Protein 6GUM (pdb70)

InterPro domains:
  IPR000608 Ubiquitin-conjugating (UBC), catalytic core domain [PF00179] (9-151)
  IPR000608 Ubiquitin-conjugating (UBC), catalytic core domain [PS50127] (5-158)
  IPR016135 Ubiquitin-conjugating enzyme/RWD-like [G3DSA:3.10.110.10] (1-158)
  IPR016135 Ubiquitin-conjugating enzyme/RWD-like [SSF54495] (4-156)
  IPR023313 Ubiquitin-conjugating enzyme, active site [PS00183] (83-98)
  IPR050113 Ubiquitin-conjugating enzyme E2-like [PTHR24067] (5-149)

Solvent-accessible surface area: 13230 Å² total; per-residue (Å²): 82,138,2,42,23,41,0,1,100,14,8,45,63,13,22,102,100,74,33,180,27,10,54,3,63,2,59,42,28,203,94,9,35,0,45,0,22,25,0,73,5,30,0,13,10,82,86,73,31,41,3,100,47,0,65,0,55,4,33,0,70,14,46,108,75,2,17,80,79,23,5,110,2,58,6,45,151,62,4,8,1,1,0,1,100,88,45,0,17,7,29,26,42,46,23,62,91,136,129,17,11,140,69,85,25,61,1,91,93,0,0,41,14,0,21,59,16,4,68,99,14,52,83,85,45,74,15,19,102,66,0,48,85,30,63,72,131,59,87,108,74,23,88,130,81,1,86,106,14,7,160,122,46,96,114,142,20,46,0,44,0,6,5,115,134,13,60,0,88,34,0,2,61,92,0,0,67,96,50,19,34,1,102,54,0,2,0,1,39,46,50,14,2,2,18,3,42,16,162,82,17,46,124,132,7,54,63,24,2,78,49,0,13,91,73,78,0,23,113,4,30,21,59,0,88,94,43,14,87,0,10,0,15,5,12,108,82,170,71,69,29,90,0,41,0,100,51,68,86,145,41,72,129,124,170,39,100,68,26,6,40,21,49,70,116,155

Foldseek 3Di:
DVVVVVLVVLVVVCVVDADPLKDWAFDQDPVGDGHSQKIKMWAQADPPALLHQFTFIKMWGHDPCPPLAGTWIFTPQPDAAQQAANNRTGDAQCNDNVPNDDRPDHPRNVSVRVSVCRRPPDLVRGHDCRNNCCVVPNVVVNSVVSNVVSVVGGD/DKEKEAAQQPDALLLCCVVPVCPQVVADFKFKDFPPDTQAGDDPPDDPVVVVNNVVRRGDRQCPGPPHDDAQTWMWMQHPPDGDIDIYGYHYDDDDDCPVPVSRMDMPDGD

B-factor: mean 37.47, std 15.39, range [16.03, 110.65]

Secondary structure (DSSP, 8-state):
-HHHHHHHHHHHHHHHS--TT-EEEEEEPTTS-EEEEEEEEEEEPPTTSTTTT-EEEEEEE--TTTTTSPPE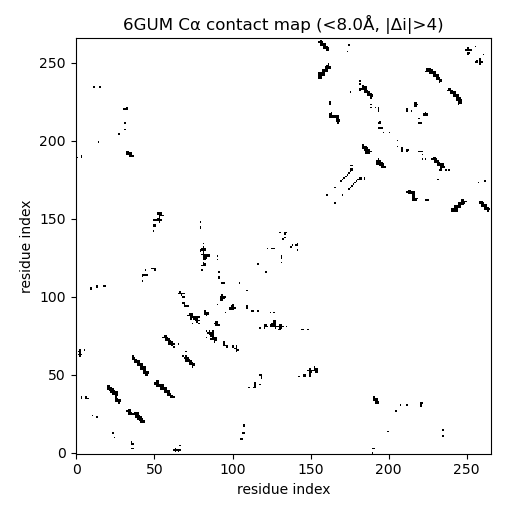EE--TT---TTB-TT-BBP-GGG-TTTT--TT--HHHHHHHHHHHHHS--TT----HHHHHHHHH-HHHHHHHHHHHHHTS--/-EEEEE-TTT-BHHHHIIIIIITTS--SSEEEEETTEEEEE--TTS-HHHHHHHHHHHTSBGGGSSS---TT-EEEEEESSS--EEEEEEEE-S---TTTSTTSEEEES--

Nearest PDB structures (foldseek):
  6gum-assembly1_B  TM=1.009E+00  e=2.332E-24  Arabidopsis thaliana
  5fq2-assembly1_B  TM=8.869E-01  e=8.406E-08  Homo sapiens
  1y8q-assembly1_B  TM=8.616E-01  e=4.826E-07  Homo sapiens
  6xog-assembly1_B  TM=8.658E-01  e=1.119E-06  Homo sapiens
  6xoh-assembly1_B  TM=8.861E-01  e=3.829E-06  Homo sapiens

Organism: Arabidopsis thaliana (NCBI:txid3702)

Structure (mmCIF, N/CA/C/O backbone):
data_6GUM
#
_entry.id   6GUM
#
_cell.length_a   36.158
_cell.length_b   58.817
_cell.length_c   70.230
_cell.angle_alpha   90.00
_cell.angle_beta   92.05
_cell.angle_gamma   90.00
#
_symmetry.space_group_name_H-M   'P 1 21 1'
#
loop_
_entity.id
_entity.type
_entity.pdbx_description
1 polymer 'SUMO-conjugating enzyme SCE1'
2 polymer SAE2
3 non-polymer GLYCEROL
4 water water
#
loop_
_atom_site.group_PDB
_atom_site.id
_atom_site.type_symbol
_atom_site.label_atom_id
_atom_site.label_alt_id
_atom_site.label_comp_id
_atom_site.label_asym_id
_atom_site.label_entity_id
_atom_site.label_seq_id
_atom_site.pdbx_PDB_ins_code
_atom_site.Cartn_x
_atom_site.Cartn_y
_atom_site.Cartn_z
_atom_site.occupancy
_atom_site.B_iso_or_equiv
_atom_site.auth_seq_id
_atom_site.auth_comp_id
_atom_site.auth_asym_id
_atom_site.auth_atom_id
_atom_site.pdbx_PDB_model_num
ATOM 1 N N . GLY A 1 24 ? 9.861 -8.258 83.271 1.00 47.69 4 GLY A N 1
ATOM 2 C CA . GLY A 1 24 ? 9.781 -6.830 83.000 1.00 41.58 4 GLY A CA 1
ATOM 3 C C . GLY A 1 24 ? 8.520 -6.173 83.550 1.00 46.03 4 GLY A C 1
ATOM 4 O O . GLY A 1 24 ? 8.430 -4.952 83.609 1.00 34.65 4 GLY A O 1
ATOM 5 N N . ILE A 1 25 ? 7.528 -6.980 83.940 1.00 45.09 5 ILE A N 1
ATOM 6 C CA . ILE A 1 25 ? 6.269 -6.423 84.412 1.00 35.70 5 ILE A CA 1
ATOM 7 C C . ILE A 1 25 ? 6.477 -5.690 85.750 1.00 28.54 5 ILE A C 1
ATOM 8 O O . ILE A 1 25 ? 6.005 -4.574 85.921 1.00 31.45 5 ILE A O 1
ATOM 13 N N . ALA A 1 26 ? 7.200 -6.314 86.665 1.00 27.30 6 ALA A N 1
ATOM 14 C CA . ALA A 1 26 ? 7.501 -5.678 87.935 1.00 30.80 6 ALA A CA 1
ATOM 15 C C . ALA A 1 26 ? 8.319 -4.398 87.797 1.00 33.14 6 ALA A C 1
ATOM 16 O O . ALA A 1 26 ? 8.004 -3.389 88.435 1.00 27.32 6 ALA A O 1
ATOM 18 N N . ARG A 1 27 ? 9.374 -4.428 87.020 1.00 29.22 7 ARG A N 1
ATOM 19 C CA . ARG A 1 27 ? 10.174 -3.243 86.826 1.00 28.35 7 ARG A CA 1
ATOM 20 C C . ARG A 1 27 ? 9.370 -2.110 86.245 1.00 26.22 7 ARG A C 1
ATOM 21 O O . ARG A 1 27 ? 9.508 -1.001 86.636 1.00 24.13 7 ARG A O 1
ATOM 29 N N . GLY A 1 28 ? 8.507 -2.417 85.300 1.00 27.57 8 GLY A N 1
ATOM 30 C CA . GLY A 1 28 ? 7.803 -1.365 84.588 1.00 27.51 8 GLY A CA 1
ATOM 31 C C . GLY A 1 28 ? 6.838 -0.705 85.573 1.00 29.58 8 GLY A C 1
ATOM 32 O O . GLY A 1 28 ? 6.661 0.521 85.608 1.00 26.69 8 GLY A O 1
ATOM 33 N N . ARG A 1 29 ? 6.225 -1.528 86.411 1.00 25.68 9 ARG A N 1
ATOM 34 C CA . ARG A 1 29 ? 5.253 -0.989 87.375 1.00 25.92 9 ARG A CA 1
ATOM 35 C C . ARG A 1 29 ? 5.995 -0.181 88.473 1.00 21.73 9 ARG A C 1
ATOM 36 O O . ARG A 1 29 ? 5.548 0.898 88.871 1.00 22.53 9 ARG A O 1
ATOM 44 N N . LEU A 1 30 ? 7.165 -0.641 88.897 1.00 19.59 10 LEU A N 1
ATOM 45 C CA . LEU A 1 30 ? 7.876 0.104 89.920 1.00 18.39 10 LEU A CA 1
ATOM 46 C C . LEU A 1 30 ? 8.414 1.458 89.383 1.00 28.69 10 LEU A C 1
ATOM 47 O O . LEU A 1 30 ? 8.548 2.411 90.132 1.00 23.35 10 LEU A O 1
ATOM 52 N N . ALA A 1 31 ? 8.744 1.483 88.090 1.00 26.27 11 ALA A N 1
ATOM 53 C CA . ALA A 1 31 ? 9.209 2.718 87.445 1.00 26.13 11 ALA A CA 1
ATOM 54 C C . ALA A 1 31 ? 8.054 3.723 87.414 1.00 24.68 11 ALA A C 1
ATOM 55 O O . ALA A 1 31 ? 8.215 4.906 87.656 1.00 23.62 11 ALA A O 1
ATOM 57 N N . GLU A 1 32 ? 6.870 3.223 87.154 1.00 21.49 12 GLU A N 1
ATOM 58 C CA . GLU A 1 32 ? 5.669 4.042 87.182 1.00 25.58 12 GLU A CA 1
ATOM 59 C C . GLU A 1 32 ? 5.358 4.572 88.589 1.00 24.93 12 GLU A C 1
ATOM 60 O O . GLU A 1 32 ? 5.021 5.739 88.767 1.00 25.55 12 GLU A O 1
ATOM 66 N N . GLU A 1 33 ? 5.444 3.685 89.570 1.00 25.76 13 GLU A N 1
ATOM 67 C CA . GLU A 1 33 ? 5.256 4.079 90.982 1.00 24.84 13 GLU A CA 1
ATOM 68 C C . GLU A 1 33 ? 6.335 5.103 91.401 1.00 23.50 13 GLU A C 1
ATOM 69 O O . GLU A 1 33 ? 6.061 5.990 92.182 1.00 21.15 13 GLU A O 1
ATOM 75 N N . ARG A 1 34 ? 7.573 4.912 90.948 1.00 20.22 14 ARG A N 1
ATOM 76 C CA . ARG A 1 34 ? 8.642 5.873 91.269 1.00 21.87 14 ARG A CA 1
ATOM 77 C C . ARG A 1 34 ? 8.303 7.284 90.735 1.00 22.51 14 ARG A C 1
ATOM 78 O O . ARG A 1 34 ? 8.402 8.278 91.452 1.00 22.25 14 ARG A O 1
ATOM 86 N N . LYS A 1 35 ? 7.923 7.390 89.457 1.00 22.37 15 LYS A N 1
ATOM 87 C CA . LYS A 1 35 ? 7.589 8.689 88.886 1.00 23.03 15 LYS A CA 1
ATOM 88 C C . LYS A 1 35 ? 6.401 9.314 89.578 1.00 25.80 15 LYS A C 1
ATOM 89 O O . LYS A 1 35 ? 6.373 10.509 89.834 1.00 26.27 15 LYS A O 1
ATOM 95 N N . SER A 1 36 ? 5.390 8.489 89.834 1.00 25.63 16 SER A N 1
ATOM 96 C CA . SER A 1 36 ? 4.150 8.951 90.405 1.00 26.83 16 SER A CA 1
ATOM 97 C C . SER A 1 36 ? 4.403 9.506 91.793 1.00 25.57 16 SER A C 1
ATOM 98 O O . SER A 1 36 ? 3.914 10.582 92.161 1.00 25.86 16 SER A O 1
ATOM 101 N N . TRP A 1 37 ? 5.190 8.763 92.570 1.00 27.96 17 TRP A N 1
ATOM 102 C CA . TRP A 1 37 ? 5.534 9.191 93.926 1.00 26.13 17 TRP A CA 1
ATOM 103 C C . TRP A 1 37 ? 6.306 10.539 93.931 1.00 21.69 17 TRP A C 1
ATOM 104 O O . TRP A 1 37 ? 6.019 11.455 94.708 1.00 26.36 17 TRP A O 1
ATOM 115 N N . ARG A 1 38 ? 7.312 10.650 93.093 1.00 22.24 18 ARG A N 1
ATOM 116 C CA . ARG A 1 38 ? 8.104 11.865 93.034 1.00 23.36 18 ARG A CA 1
ATOM 117 C C . ARG A 1 38 ? 7.251 13.093 92.647 1.00 31.96 18 ARG A C 1
ATOM 118 O O . ARG A 1 38 ? 7.476 14.159 93.163 1.00 31.25 18 ARG A O 1
ATOM 126 N N . LYS A 1 39 ? 6.236 12.919 91.794 1.00 32.05 19 LYS A N 1
ATOM 127 C CA . LYS A 1 39 ? 5.435 14.074 91.382 1.00 31.47 19 LYS A CA 1
ATOM 128 C C . LYS A 1 39 ? 4.371 14.468 92.413 1.00 35.26 19 LYS A C 1
ATOM 129 O O . LYS A 1 39 ? 3.989 15.615 92.485 1.00 37.33 19 LYS A O 1
ATOM 135 N N . ASN A 1 40 ? 3.894 13.517 93.194 1.00 32.08 20 ASN A N 1
ATOM 136 C CA . ASN A 1 40 ? 2.849 13.802 94.208 1.00 34.47 20 ASN A CA 1
ATOM 137 C C . ASN A 1 40 ? 2.879 12.762 95.281 1.00 30.63 20 ASN A C 1
ATOM 138 O O . ASN A 1 40 ? 2.632 11.595 94.997 1.00 34.75 20 ASN A O 1
ATOM 143 N N . HIS A 1 41 ? 3.151 13.166 96.523 1.00 28.73 21 HIS A N 1
ATOM 144 C CA . HIS A 1 41 ? 3.027 12.233 97.624 1.00 27.82 21 HIS A CA 1
ATOM 145 C C . HIS A 1 41 ? 2.622 12.998 98.882 1.00 30.83 21 HIS A C 1
ATOM 146 O O . HIS A 1 41 ? 2.806 14.201 98.957 1.00 29.27 21 HIS A O 1
ATOM 153 N N . PRO A 1 42 ? 2.044 12.309 99.848 1.00 31.73 22 PRO A N 1
ATOM 154 C CA . PRO A 1 42 ? 1.683 13.084 101.043 1.00 33.13 22 PRO A CA 1
ATOM 155 C C . PRO A 1 42 ? 2.842 13.629 101.843 1.00 30.80 22 PRO A C 1
ATOM 156 O O . PRO A 1 42 ? 3.968 13.092 101.934 1.00 25.58 22 PRO A O 1
ATOM 160 N N . HIS A 1 43 ? 2.539 14.752 102.480 1.00 30.64 23 HIS A N 1
ATOM 161 C CA . HIS A 1 43 ? 3.541 15.490 103.214 1.00 27.55 23 HIS A CA 1
ATOM 162 C C . HIS A 1 43 ? 4.135 14.714 104.374 1.00 21.59 23 HIS A C 1
ATOM 163 O O . HIS A 1 43 ? 3.423 14.038 105.161 1.00 27.01 23 HIS A O 1
ATOM 170 N N . GLY A 1 44 ? 5.454 14.756 104.502 1.00 21.41 24 GLY A N 1
ATOM 171 C CA . GLY A 1 44 ? 6.105 14.100 105.647 1.00 22.04 24 GLY A CA 1
ATOM 172 C C . GLY A 1 44 ? 6.498 12.635 105.363 1.00 23.33 24 GLY A C 1
ATOM 173 O O . GLY A 1 44 ? 7.305 12.035 106.063 1.00 27.67 24 GLY A O 1
ATOM 174 N N . PHE A 1 45 ? 5.939 12.066 104.314 1.00 23.07 25 PHE A N 1
ATOM 175 C CA . PHE A 1 45 ? 6.348 10.693 103.908 1.00 21.60 25 PHE A CA 1
ATOM 176 C C . PHE A 1 45 ? 7.568 10.691 103.015 1.00 22.89 25 PHE A C 1
ATOM 177 O O . PHE A 1 45 ? 7.772 11.638 102.219 1.00 20.98 25 PHE A O 1
ATOM 185 N N . VAL A 1 46 ? 8.328 9.587 103.053 1.00 20.69 26 VAL A N 1
ATOM 186 C CA . VAL A 1 46 ? 9.477 9.418 102.154 1.00 18.55 26 VAL A CA 1
ATOM 187 C C . VAL A 1 46 ? 9.327 8.042 101.574 1.00 17.64 26 VAL A C 1
ATOM 188 O O . VAL A 1 46 ? 8.851 7.124 102.271 1.00 17.14 26 VAL A O 1
ATOM 192 N N . ALA A 1 47 ? 9.666 7.870 100.285 1.00 20.20 27 ALA A N 1
ATOM 193 C CA . ALA A 1 47 ? 9.695 6.527 99.704 1.00 19.54 27 ALA A CA 1
ATOM 194 C C . ALA A 1 47 ? 10.720 6.583 98.593 1.00 22.38 27 ALA A C 1
ATOM 195 O O . ALA A 1 47 ? 10.590 7.408 97.679 1.00 23.10 27 ALA A O 1
ATOM 197 N N . LYS A 1 48 ? 11.770 5.786 98.707 1.00 20.54 28 LYS A N 1
ATOM 198 C CA . LYS A 1 48 ? 12.820 5.841 97.660 1.00 20.87 28 LYS A CA 1
ATOM 199 C C . LYS A 1 48 ? 13.544 4.503 97.549 1.00 22.70 28 LYS A C 1
ATOM 200 O O . LYS A 1 48 ? 13.726 3.826 98.551 1.00 20.96 28 LYS A O 1
ATOM 206 N N . PRO A 1 49 ? 13.921 4.120 96.325 1.00 20.28 29 PRO A N 1
ATOM 207 C CA . PRO A 1 49 ? 14.718 2.894 96.089 1.00 21.13 29 PRO A CA 1
ATOM 208 C C . PRO A 1 49 ? 16.048 2.960 96.871 1.00 23.87 29 PRO A C 1
ATOM 209 O O . PRO A 1 49 ? 16.650 4.042 97.015 1.00 24.02 29 PRO A O 1
ATOM 213 N N . GLU A 1 50 ? 16.499 1.804 97.343 1.00 22.29 30 GLU A N 1
ATOM 214 C CA . GLU A 1 50 ? 17.694 1.667 98.146 1.00 21.56 30 GLU A CA 1
ATOM 215 C C . GLU A 1 50 ? 18.960 1.836 97.305 1.00 23.34 30 GLU A C 1
ATOM 216 O O . GLU A 1 50 ? 19.111 1.221 96.260 1.00 23.20 30 GLU A O 1
ATOM 222 N N . THR A 1 51 ? 19.853 2.646 97.824 1.00 24.04 31 THR A N 1
ATOM 223 C CA . THR A 1 51 ? 21.173 2.815 97.181 1.00 27.18 31 THR A CA 1
ATOM 224 C C . THR A 1 51 ? 22.144 1.884 97.886 1.00 30.25 31 THR A C 1
ATOM 225 O O . THR A 1 51 ? 22.262 1.975 99.114 1.00 31.07 31 THR A O 1
ATOM 229 N N . GLY A 1 52 ? 22.857 1.027 97.136 1.00 26.98 32 GLY A N 1
ATOM 230 C CA . GLY A 1 52 ? 23.844 0.115 97.719 1.00 28.38 32 GLY A CA 1
ATOM 231 C C . GLY A 1 52 ? 25.218 0.777 97.880 1.00 31.68 32 GLY A C 1
ATOM 232 O O . GLY A 1 52 ? 25.491 1.841 97.304 1.00 28.18 32 GLY A O 1
ATOM 233 N N . GLN A 1 53 ? 26.092 0.154 98.660 1.00 28.39 33 GLN A N 1
ATOM 234 C CA . GLN A 1 53 ? 27.456 0.674 98.794 1.00 35.58 33 GLN A CA 1
ATOM 235 C C . GLN A 1 53 ? 28.256 0.561 97.493 1.00 31.59 33 GLN A C 1
ATOM 236 O O . GLN A 1 53 ? 29.318 1.223 97.324 1.00 34.29 33 GLN A O 1
ATOM 242 N N . ASP A 1 54 ? 27.723 -0.231 96.557 1.00 25.37 34 ASP A N 1
ATOM 243 C CA . ASP A 1 54 ? 28.332 -0.294 95.204 1.00 27.47 34 ASP A CA 1
ATOM 244 C C . ASP A 1 54 ? 27.755 0.725 94.208 1.00 32.57 34 ASP A C 1
ATOM 245 O O . ASP A 1 54 ? 28.139 0.746 93.030 1.00 32.40 34 ASP A O 1
ATOM 250 N N . GLY A 1 55 ? 26.813 1.558 94.671 1.00 26.49 35 GLY A N 1
ATOM 251 C CA . GLY A 1 55 ? 26.232 2.576 93.825 1.00 24.51 35 GLY A CA 1
ATOM 252 C C . GLY A 1 55 ? 24.981 2.155 93.091 1.00 27.63 35 GLY A C 1
ATOM 253 O O . GLY A 1 55 ? 24.375 2.998 92.344 1.00 24.29 35 GLY A O 1
ATOM 254 N N . THR A 1 56 ? 24.571 0.875 93.233 1.00 20.93 36 THR A N 1
ATOM 255 C CA . THR A 1 56 ? 23.388 0.443 92.496 1.00 19.36 36 THR A CA 1
ATOM 256 C C . THR A 1 56 ? 22.203 1.114 93.199 1.00 23.39 36 THR A C 1
ATOM 257 O O . THR A 1 56 ? 22.290 1.388 94.390 1.00 26.45 36 THR A O 1
ATOM 261 N N . VAL A 1 57 ? 21.141 1.413 92.458 1.00 21.44 37 VAL A N 1
ATOM 262 C CA . VAL A 1 57 ? 19.910 1.959 93.077 1.00 18.93 37 VAL A CA 1
ATOM 263 C C . VAL A 1 57 ? 18.846 0.912 92.732 1.00 23.53 37 VAL A C 1
ATOM 264 O O . VAL A 1 57 ? 18.560 0.684 91.583 1.00 25.39 37 VAL A O 1
ATOM 268 N N . ASN A 1 58 ? 18.272 0.272 93.742 1.00 25.12 38 ASN A N 1
ATOM 269 C CA . ASN A 1 58 ? 17.516 -0.943 93.504 1.00 23.10 38 ASN A CA 1
ATOM 270 C C . ASN A 1 58 ? 16.014 -0.698 93.530 1.00 22.32 38 ASN A C 1
ATOM 271 O O . ASN A 1 58 ? 15.438 -0.380 94.572 1.00 22.61 38 ASN A O 1
ATOM 276 N N . LEU A 1 59 ? 15.371 -0.809 92.369 1.00 19.66 39 LEU A N 1
ATOM 277 C CA . LEU A 1 59 ? 13.946 -0.522 92.367 1.00 24.43 39 LEU A CA 1
ATOM 278 C C . LEU A 1 59 ? 13.154 -1.529 93.214 1.00 26.36 39 LEU A C 1
ATOM 279 O O . LEU A 1 59 ? 12.001 -1.249 93.552 1.00 23.70 39 LEU A O 1
ATOM 284 N N . MET A 1 60 ? 13.752 -2.684 93.521 1.00 22.42 40 MET A N 1
ATOM 285 C CA . MET A 1 60 ? 12.986 -3.786 94.199 1.00 26.46 40 MET A CA 1
ATOM 286 C C . MET A 1 60 ? 12.928 -3.616 95.731 1.00 21.42 40 MET A C 1
ATOM 287 O O . MET A 1 60 ? 12.210 -4.344 96.426 1.00 25.82 40 MET A O 1
ATOM 292 N N . VAL A 1 61 ? 13.715 -2.686 96.266 1.00 18.31 41 VAL A N 1
ATOM 293 C CA . VAL A 1 61 ? 13.784 -2.504 97.712 1.00 19.51 41 VAL A CA 1
ATOM 294 C C . VAL A 1 61 ? 13.674 -1.012 97.982 1.00 22.11 41 VAL A C 1
ATOM 295 O O . VAL A 1 61 ? 14.556 -0.226 97.592 1.00 20.91 41 VAL A O 1
ATOM 299 N N . TRP A 1 62 ? 12.559 -0.574 98.571 1.00 20.46 42 TRP A N 1
ATOM 300 C CA . TRP A 1 62 ? 12.428 0.866 98.857 1.00 18.12 42 TRP A CA 1
ATOM 301 C C . TRP A 1 62 ? 12.503 1.171 100.337 1.00 26.85 42 TRP A C 1
ATOM 302 O O . TRP A 1 62 ? 11.903 0.416 101.181 1.00 24.79 42 TRP A O 1
ATOM 313 N N . HIS A 1 63 ? 13.249 2.225 100.666 1.00 20.54 43 HIS A N 1
ATOM 314 C CA . HIS A 1 63 ? 13.318 2.709 102.032 1.00 18.73 43 HIS A CA 1
ATOM 315 C C . HIS A 1 63 ? 12.270 3.817 102.183 1.00 26.08 43 HIS A C 1
ATOM 316 O O . HIS A 1 63 ? 12.301 4.798 101.457 1.00 22.11 43 HIS A O 1
ATOM 323 N N . CYS A 1 64 ? 11.416 3.669 103.181 1.00 21.83 44 CYS A N 1
ATOM 324 C CA . CYS A 1 64 ? 10.301 4.631 103.400 1.00 18.29 44 CYS A CA 1
ATOM 325 C C . CYS A 1 64 ? 10.309 5.205 104.801 1.00 20.68 44 CYS A C 1
ATOM 326 O O . CYS A 1 64 ? 10.929 4.661 105.691 1.00 21.35 44 CYS A O 1
ATOM 329 N N . THR A 1 65 ? 9.550 6.300 104.983 1.00 22.46 45 THR A N 1
ATOM 330 C CA . THR A 1 65 ? 9.370 6.961 106.276 1.00 19.80 45 THR A CA 1
ATOM 331 C C . THR A 1 65 ? 7.906 7.320 106.398 1.00 20.81 45 THR A C 1
ATOM 332 O O . THR A 1 65 ? 7.331 7.887 105.478 1.00 22.40 45 THR A O 1
ATOM 336 N N . ILE A 1 66 ? 7.319 6.933 107.520 1.00 21.25 46 ILE A N 1
ATOM 337 C CA . ILE A 1 66 ? 5.926 7.168 107.736 1.00 18.01 46 ILE A CA 1
ATOM 338 C C . ILE A 1 66 ? 5.870 8.123 108.936 1.00 21.58 46 ILE A C 1
ATOM 339 O O . ILE A 1 66 ? 6.338 7.759 110.039 1.00 22.20 46 ILE A O 1
ATOM 344 N N . PRO A 1 67 ? 5.292 9.311 108.741 1.00 21.06 47 PRO A N 1
ATOM 345 C CA . PRO A 1 67 ? 5.131 10.167 109.941 1.00 24.29 47 PRO A CA 1
ATOM 346 C C . PRO A 1 67 ? 3.989 9.741 110.827 1.00 23.85 47 PRO A C 1
ATOM 347 O O . PRO A 1 67 ? 2.929 9.314 110.336 1.00 24.25 47 PRO A O 1
ATOM 351 N N . GLY A 1 68 ? 4.150 9.895 112.137 1.00 22.18 48 GLY A N 1
ATOM 352 C CA . GLY A 1 68 ? 2.997 9.650 113.007 1.00 22.61 48 GLY A CA 1
ATOM 353 C C . GLY A 1 68 ? 2.051 10.843 112.855 1.00 26.61 48 GLY A C 1
ATOM 354 O O . GLY A 1 68 ? 2.493 11.971 112.547 1.00 25.61 48 GLY A O 1
ATOM 355 N N . LYS A 1 69 ? 0.758 10.615 113.108 1.00 22.93 49 LYS A N 1
ATOM 356 C CA . LYS A 1 69 ? -0.232 11.654 112.883 1.00 27.05 49 LYS A CA 1
ATOM 357 C C . LYS A 1 69 ? -0.183 12.659 114.051 1.00 26.44 49 LYS A C 1
ATOM 358 O O . LYS A 1 69 ? -0.059 12.273 115.207 1.00 32.04 49 LYS A O 1
ATOM 364 N N . ALA A 1 70 ? -0.314 13.926 113.711 1.00 28.71 50 ALA A N 1
ATOM 365 C CA . ALA A 1 70 ? -0.438 14.987 114.707 1.00 29.15 50 ALA A CA 1
ATOM 366 C C . ALA A 1 70 ? -1.681 14.743 115.506 1.00 32.16 50 ALA A C 1
ATOM 367 O O . ALA A 1 70 ? -2.698 14.273 114.986 1.00 33.80 50 ALA A O 1
ATOM 369 N N . GLY A 1 71 ? -1.605 15.041 116.795 1.00 37.08 51 GLY A N 1
ATOM 370 C CA . GLY A 1 71 ? -2.761 14.878 117.643 1.00 35.72 51 GLY A CA 1
ATOM 371 C C . GLY A 1 71 ? -2.871 13.480 118.140 1.00 36.76 51 GLY A C 1
ATOM 372 O O . GLY A 1 71 ? -3.865 13.150 118.745 1.00 42.02 51 GLY A O 1
ATOM 373 N N . THR A 1 72 ? -1.857 12.635 117.874 1.00 36.40 52 THR A N 1
ATOM 374 C CA . THR A 1 72 ? -1.823 11.281 118.435 1.00 33.29 52 THR A CA 1
ATOM 375 C C . THR A 1 72 ? -0.523 11.040 119.197 1.00 28.43 52 THR A C 1
ATOM 376 O O . THR A 1 72 ? 0.403 11.850 119.127 1.00 33.09 52 THR A O 1
ATOM 380 N N . ASP A 1 73 ? -0.483 9.945 119.948 1.00 29.11 53 ASP A N 1
ATOM 381 C CA . ASP A 1 73 ? 0.679 9.555 120.714 1.00 28.40 53 ASP A CA 1
ATOM 382 C C . ASP A 1 73 ? 1.886 9.278 119.774 1.00 35.56 53 ASP A C 1
ATOM 383 O O . ASP A 1 73 ? 3.027 9.204 120.218 1.00 34.75 53 ASP A O 1
ATOM 388 N N . TRP A 1 74 ? 1.608 9.158 118.482 1.00 26.61 54 TRP A N 1
ATOM 389 C CA . TRP A 1 74 ? 2.677 8.884 117.494 1.00 27.15 54 TRP A CA 1
ATOM 390 C C . TRP A 1 74 ? 3.274 10.186 116.980 1.00 27.75 54 TRP A C 1
ATOM 391 O O . TRP A 1 74 ? 4.217 10.158 116.196 1.00 27.40 54 TRP A O 1
ATOM 402 N N . GLU A 1 75 ? 2.686 11.323 117.391 1.00 26.02 55 GLU A N 1
ATOM 403 C CA . GLU A 1 75 ? 3.051 12.621 116.818 1.00 26.69 55 GLU A CA 1
ATOM 404 C C . GLU A 1 75 ? 4.536 12.904 116.990 1.00 29.53 55 GLU A C 1
ATOM 405 O O . GLU A 1 75 ? 5.129 12.555 118.020 1.00 31.30 55 GLU A O 1
ATOM 411 N N . GLY A 1 76 ? 5.147 13.498 115.978 1.00 28.31 56 GLY A N 1
ATOM 412 C CA . GLY A 1 76 ? 6.562 13.823 116.022 1.00 31.92 56 GLY A CA 1
ATOM 413 C C . GLY A 1 76 ? 7.495 12.654 115.707 1.00 35.11 56 GLY A C 1
ATOM 414 O O . GLY A 1 76 ? 8.716 12.881 115.600 1.00 38.14 56 GLY A O 1
ATOM 415 N N . GLY A 1 77 ? 6.955 11.431 115.579 1.00 27.47 57 GLY A N 1
ATOM 416 C CA . GLY A 1 77 ? 7.759 10.270 115.197 1.00 24.14 57 GLY A CA 1
ATOM 417 C C . GLY A 1 77 ? 7.776 10.142 113.679 1.00 27.95 57 GLY A C 1
ATOM 418 O O . GLY A 1 77 ? 6.763 10.425 113.029 1.00 25.23 57 GLY A O 1
ATOM 419 N N . PHE A 1 78 ? 8.940 9.747 113.130 1.00 27.70 58 PHE A N 1
ATOM 420 C CA . PHE A 1 78 ? 9.134 9.557 111.688 1.00 26.18 58 PHE A CA 1
ATOM 421 C C . PHE A 1 78 ? 9.695 8.133 111.501 1.00 26.03 58 PHE A C 1
ATOM 422 O O . PHE A 1 78 ? 10.863 7.865 111.745 1.00 24.10 58 PHE A O 1
ATOM 430 N N . PHE A 1 79 ? 8.815 7.214 111.152 1.00 21.31 59 PHE A N 1
ATOM 431 C CA . PHE A 1 79 ? 9.149 5.797 111.371 1.00 21.09 59 PHE A CA 1
ATOM 432 C C . PHE A 1 79 ? 9.644 5.093 110.128 1.00 20.52 59 PHE A C 1
ATOM 433 O O . PHE A 1 79 ? 8.968 5.141 109.086 1.00 24.15 59 PHE A O 1
ATOM 441 N N . PRO A 1 80 ? 10.854 4.485 110.202 1.00 19.05 60 PRO A N 1
ATOM 442 C CA . PRO A 1 80 ? 11.435 3.909 109.001 1.00 20.74 60 PRO A CA 1
ATOM 443 C C . PRO A 1 80 ? 10.778 2.576 108.658 1.00 23.71 60 PRO A C 1
ATOM 444 O O . PRO A 1 80 ? 10.490 1.776 109.536 1.00 24.49 60 PRO A O 1
ATOM 448 N N . LEU A 1 81 ? 10.557 2.346 107.387 1.00 21.05 61 LEU A N 1
ATOM 449 C CA . LEU A 1 81 ? 9.930 1.088 106.928 1.00 22.86 61 LEU A CA 1
ATOM 450 C C . LEU A 1 81 ? 10.596 0.704 105.584 1.00 26.87 61 LEU A C 1
ATOM 451 O O . LEU A 1 81 ? 10.872 1.600 104.772 1.00 27.25 61 LEU A O 1
ATOM 456 N N . THR A 1 82 ? 10.886 -0.578 105.366 1.00 18.34 62 THR A N 1
ATOM 457 C CA . THR A 1 82 ? 11.451 -1.035 104.115 1.00 17.31 62 THR A CA 1
ATOM 458 C C . THR A 1 82 ? 10.386 -1.838 103.397 1.00 23.39 62 THR A C 1
ATOM 459 O O . THR A 1 82 ? 9.651 -2.643 104.033 1.00 21.22 62 THR A O 1
ATOM 463 N N . MET A 1 83 ? 10.246 -1.585 102.093 1.00 18.07 63 MET A N 1
ATOM 464 C CA . MET A 1 83 ? 9.285 -2.310 101.276 1.00 19.43 63 MET A CA 1
ATOM 465 C C . MET A 1 83 ? 10.042 -3.194 100.326 1.00 21.57 63 MET A C 1
ATOM 466 O O . MET A 1 83 ? 10.882 -2.657 99.565 1.00 21.87 63 MET A O 1
ATOM 471 N N . HIS A 1 84 ? 9.768 -4.493 100.364 1.00 19.81 64 HIS A N 1
ATOM 472 C CA . HIS A 1 84 ? 10.490 -5.478 99.531 1.00 22.70 64 HIS A CA 1
ATOM 473 C C . HIS A 1 84 ? 9.556 -6.010 98.490 1.00 23.51 64 HIS A C 1
ATOM 474 O O . HIS A 1 84 ? 8.585 -6.748 98.805 1.00 22.53 64 HIS A O 1
ATOM 481 N N . PHE A 1 85 ? 9.860 -5.672 97.247 1.00 18.87 65 PHE A N 1
ATOM 482 C CA . PHE A 1 85 ? 9.022 -6.108 96.111 1.00 20.23 65 PHE A CA 1
ATOM 483 C C . PHE A 1 85 ? 9.631 -7.404 95.543 1.00 23.89 65 PHE A C 1
ATOM 484 O O . PHE A 1 85 ? 10.751 -7.710 95.827 1.00 26.61 65 PHE A O 1
ATOM 4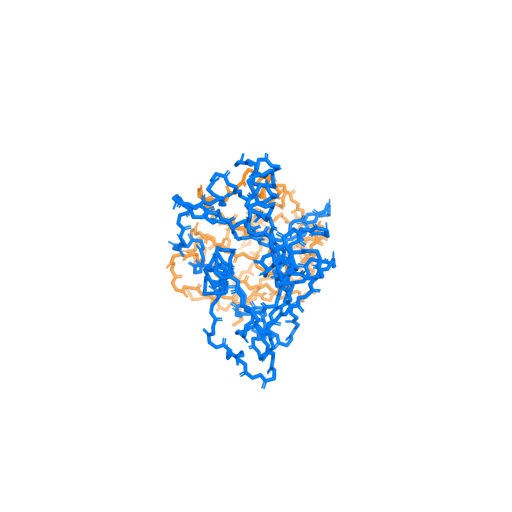92 N N . SER A 1 86 ? 8.856 -8.161 94.806 1.00 31.94 66 SER A N 1
ATOM 493 C CA . SER A 1 86 ? 9.392 -9.348 94.140 1.00 33.90 66 SER A CA 1
ATOM 494 C C . SER A 1 86 ? 9.202 -9.218 92.634 1.00 32.62 66 SER A C 1
ATOM 495 O O . SER A 1 86 ? 8.494 -8.303 92.163 1.00 25.23 66 SER A O 1
ATOM 498 N N . GLU A 1 87 ? 9.796 -10.149 91.867 1.00 28.52 67 GLU A N 1
ATOM 499 C CA . GLU A 1 87 ? 9.556 -10.157 90.431 1.00 26.88 67 GLU A CA 1
ATOM 500 C C . GLU A 1 87 ? 8.097 -10.480 90.108 1.00 28.26 67 GLU A C 1
ATOM 501 O O . GLU A 1 87 ? 7.656 -10.251 88.980 1.00 33.71 67 GLU A O 1
ATOM 507 N N . ASP A 1 88 ? 7.347 -11.034 91.063 1.00 26.71 68 ASP A N 1
ATOM 508 C CA . ASP A 1 88 ? 5.918 -11.231 90.846 1.00 29.84 68 ASP A CA 1
ATOM 509 C C . ASP A 1 88 ? 5.025 -9.994 91.222 1.00 30.51 68 ASP A C 1
ATOM 510 O O . ASP A 1 88 ? 3.782 -10.048 91.139 1.00 28.75 68 ASP A O 1
ATOM 515 N N . TYR A 1 89 ? 5.638 -8.899 91.660 1.00 25.38 69 TYR A N 1
ATOM 516 C CA . TYR A 1 89 ? 4.861 -7.649 91.896 1.00 25.23 69 TYR A CA 1
ATOM 517 C C . TYR A 1 89 ? 4.392 -7.199 90.491 1.00 25.69 69 TYR A C 1
ATOM 518 O O . TYR A 1 89 ? 5.166 -7.252 89.553 1.00 31.87 69 TYR A O 1
ATOM 527 N N . PRO A 1 90 ? 3.144 -6.747 90.313 1.00 21.96 70 PRO A N 1
ATOM 528 C CA . PRO A 1 90 ? 2.162 -6.399 91.355 1.00 21.58 70 PRO A CA 1
ATOM 529 C C . PRO A 1 90 ? 1.088 -7.456 91.494 1.00 25.59 70 PRO A C 1
ATOM 530 O O . PRO A 1 90 ? 0.081 -7.172 92.138 1.00 28.57 70 PRO A O 1
ATOM 534 N N . SER A 1 91 ? 1.310 -8.647 90.942 1.00 24.86 71 SER A N 1
ATOM 535 C CA . SER A 1 91 ? 0.411 -9.778 91.187 1.00 26.26 71 SER A CA 1
ATOM 536 C C . SER A 1 91 ? 0.492 -10.155 92.686 1.00 31.04 71 SER A C 1
ATOM 537 O O . SER A 1 91 ? -0.500 -10.518 93.323 1.00 30.59 71 SER A O 1
ATOM 540 N N . LYS A 1 92 ? 1.695 -10.052 93.252 1.00 28.90 72 LYS A N 1
ATOM 541 C CA . LYS A 1 92 ? 1.945 -10.291 94.653 1.00 26.99 72 LYS A CA 1
ATOM 542 C C . LYS A 1 92 ? 2.351 -8.980 95.364 1.00 26.68 72 LYS A C 1
ATOM 543 O O . LYS A 1 92 ? 3.059 -8.132 94.786 1.00 29.09 72 LYS A O 1
ATOM 549 N N . PRO A 1 93 ? 1.929 -8.816 96.616 1.00 25.69 73 PRO A N 1
ATOM 550 C CA . PRO A 1 93 ? 2.188 -7.580 97.392 1.00 25.20 73 PRO A CA 1
ATOM 551 C C . PRO A 1 93 ? 3.639 -7.529 97.893 1.00 28.86 73 PRO A C 1
ATOM 552 O O . PRO A 1 93 ? 4.262 -8.593 98.074 1.00 22.34 73 PRO A O 1
ATOM 556 N N . PRO A 1 94 ? 4.179 -6.315 98.160 1.00 24.80 74 PRO A N 1
ATOM 557 C CA . PRO A 1 94 ? 5.495 -6.277 98.789 1.00 21.92 74 PRO A CA 1
ATOM 558 C C . PRO A 1 94 ? 5.417 -6.742 100.240 1.00 25.78 74 PRO A C 1
ATOM 559 O O . PRO A 1 94 ? 4.327 -6.798 100.835 1.00 24.12 74 PRO A O 1
ATOM 563 N N . LYS A 1 95 ? 6.564 -7.106 100.797 1.00 22.75 75 LYS A N 1
ATOM 564 C CA . LYS A 1 95 ? 6.680 -7.325 102.243 1.00 26.61 75 LYS A CA 1
ATOM 565 C C . LYS A 1 95 ? 7.174 -5.984 102.869 1.00 25.20 75 LYS A C 1
ATOM 566 O O . LYS A 1 95 ? 8.206 -5.409 102.426 1.00 23.89 75 LYS A O 1
ATOM 572 N N . CYS A 1 96 ? 6.462 -5.502 103.890 1.00 21.68 76 CYS A N 1
ATOM 573 C CA . CYS A 1 96 ? 6.762 -4.217 104.565 1.00 19.12 76 CYS A CA 1
ATOM 574 C C . CYS A 1 96 ? 7.258 -4.477 105.962 1.00 22.90 76 CYS A C 1
ATOM 575 O O . CYS A 1 96 ? 6.618 -5.214 106.741 1.00 26.57 76 CYS A O 1
ATOM 578 N N . LYS A 1 97 ? 8.398 -3.901 106.279 1.00 19.88 77 LYS A N 1
ATOM 579 C CA . LYS A 1 97 ? 9.015 -4.170 107.591 1.00 20.65 77 LYS A CA 1
ATOM 580 C C . LYS A 1 97 ? 9.459 -2.925 108.327 1.00 21.48 77 LYS A C 1
ATOM 581 O O . LYS A 1 97 ? 10.201 -2.104 107.779 1.00 21.07 77 LYS A O 1
ATOM 587 N N . PHE A 1 98 ? 8.979 -2.742 109.563 1.00 18.21 78 PHE A N 1
ATOM 588 C CA . PHE A 1 98 ? 9.530 -1.750 110.449 1.00 16.43 78 PHE A CA 1
ATOM 589 C C . PHE A 1 98 ? 10.823 -2.306 111.013 1.00 19.99 78 PHE A C 1
ATOM 590 O O . PHE A 1 98 ? 11.168 -3.457 110.721 1.00 22.87 78 PHE A O 1
ATOM 598 N N . PRO A 1 99 ? 11.549 -1.526 111.822 1.00 23.77 79 PRO A N 1
ATOM 599 C CA . PRO A 1 99 ? 12.737 -2.197 112.404 1.00 27.98 79 PRO A CA 1
ATOM 600 C C . PRO A 1 99 ? 12.417 -3.387 113.290 1.00 25.09 79 PRO A C 1
ATOM 601 O O . PRO A 1 99 ? 11.351 -3.424 113.879 1.00 25.36 79 PRO A O 1
ATOM 605 N N . GLN A 1 100 ? 13.344 -4.350 113.436 1.00 24.05 80 GLN A N 1
ATOM 606 C CA . GLN A 1 100 ? 13.128 -5.439 114.419 1.00 23.31 80 GLN A CA 1
ATOM 607 C C . GLN A 1 100 ? 12.915 -4.862 115.804 1.00 24.12 80 GLN A C 1
ATOM 608 O O . GLN A 1 100 ? 13.653 -3.972 116.197 1.00 33.49 80 GLN A O 1
ATOM 614 N N . GLY A 1 101 ? 11.887 -5.310 116.498 1.00 27.52 81 GLY A N 1
ATOM 615 C CA . GLY A 1 101 ? 11.560 -4.910 117.885 1.00 27.21 81 GLY A CA 1
ATOM 616 C C . GLY A 1 101 ? 10.637 -3.693 117.956 1.00 29.12 81 GLY A C 1
ATOM 617 O O . GLY A 1 101 ? 10.247 -3.272 119.017 1.00 29.29 81 GLY A O 1
ATOM 618 N N . PHE A 1 102 ? 10.221 -3.165 116.814 1.00 23.97 82 PHE A N 1
ATOM 619 C CA . PHE A 1 102 ? 9.288 -2.039 116.765 1.00 23.08 82 PHE A CA 1
ATOM 620 C C . PHE A 1 102 ? 8.046 -2.438 117.554 1.00 23.63 82 PHE A C 1
ATOM 621 O O . PHE A 1 102 ? 7.622 -3.615 117.456 1.00 26.53 82 PHE A O 1
ATOM 629 N N . PHE A 1 103 ? 7.466 -1.489 118.284 1.00 23.02 83 PHE A N 1
ATOM 630 C CA . PHE A 1 103 ? 6.374 -1.775 119.237 1.00 25.39 83 PHE A CA 1
ATOM 631 C C . PHE A 1 103 ? 5.064 -1.394 118.609 1.00 26.10 83 PHE A C 1
ATOM 632 O O . PHE A 1 103 ? 4.839 -0.187 118.414 1.00 24.46 83 PHE A O 1
ATOM 640 N N . HIS A 1 104 ? 4.237 -2.400 118.285 1.00 22.26 84 HIS A N 1
ATOM 641 C CA . HIS A 1 104 ? 2.869 -2.158 117.784 1.00 24.91 84 HIS A CA 1
ATOM 642 C C . HIS A 1 104 ? 2.140 -3.483 117.792 1.00 24.39 84 HIS A C 1
ATOM 643 O O . HIS A 1 104 ? 2.717 -4.490 117.442 1.00 24.73 84 HIS A O 1
ATOM 650 N N . PRO A 1 105 ? 0.865 -3.508 118.192 1.00 25.56 85 PRO A N 1
ATOM 651 C CA . PRO A 1 105 ? 0.185 -4.822 118.250 1.00 24.02 85 PRO A CA 1
ATOM 652 C C . PRO A 1 105 ? 0.151 -5.634 116.963 1.00 25.29 85 PRO A C 1
ATOM 653 O O . PRO A 1 105 ? 0.072 -6.882 117.063 1.00 27.24 85 PRO A O 1
ATOM 657 N N . ASN A 1 106 ? 0.276 -4.978 115.794 1.00 24.17 86 ASN A N 1
ATOM 658 C CA . ASN A 1 106 ? 0.138 -5.699 114.511 1.00 21.98 86 ASN A CA 1
ATOM 659 C C . ASN A 1 106 ? 1.466 -5.823 113.787 1.00 24.17 86 ASN A C 1
ATOM 660 O O . ASN A 1 106 ? 1.475 -6.077 112.604 1.00 24.61 86 ASN A O 1
ATOM 665 N N . VAL A 1 107 ? 2.571 -5.686 114.513 1.00 21.59 87 VAL A N 1
ATOM 666 C CA . VAL A 1 107 ? 3.910 -5.796 113.895 1.00 19.57 87 VAL A CA 1
ATOM 667 C C . VAL A 1 107 ? 4.621 -6.975 114.574 1.00 22.43 87 VAL A C 1
ATOM 668 O O . VAL A 1 107 ? 4.621 -7.044 115.813 1.00 24.90 87 VAL A O 1
ATOM 672 N N . TYR A 1 108 ? 5.158 -7.916 113.786 1.00 20.09 88 TYR A N 1
ATOM 673 C CA . TYR A 1 108 ? 5.909 -9.060 114.335 1.00 18.86 88 TYR A CA 1
ATOM 674 C C . TYR A 1 108 ? 7.194 -8.553 114.941 1.00 21.83 88 TYR A C 1
ATOM 675 O O . TYR A 1 108 ? 7.690 -7.495 114.529 1.00 22.57 88 TYR A O 1
ATOM 684 N N . PRO A 1 109 ? 7.830 -9.366 115.799 1.00 26.85 89 PRO A N 1
ATOM 685 C CA . PRO A 1 109 ? 9.192 -9.088 116.273 1.00 25.43 89 PRO A CA 1
ATOM 686 C C . PRO A 1 109 ? 10.193 -8.877 115.131 1.00 27.03 89 PRO A C 1
ATOM 687 O O . PRO A 1 109 ? 11.133 -8.052 115.242 1.00 31.30 89 PRO A O 1
ATOM 691 N N . SER A 1 110 ? 9.973 -9.580 114.021 1.00 22.83 90 SER A N 1
ATOM 692 C CA . SER A 1 110 ? 10.854 -9.413 112.865 1.00 24.24 90 SER A CA 1
ATOM 693 C C . SER A 1 110 ? 10.741 -8.006 112.251 1.00 27.09 90 SER A C 1
ATOM 694 O O . SER A 1 110 ? 11.570 -7.630 111.399 1.00 25.00 90 SER A O 1
ATOM 697 N N . GLY A 1 111 ? 9.694 -7.241 112.636 1.00 20.62 91 GLY A N 1
ATOM 698 C CA . GLY A 1 111 ? 9.402 -5.991 111.961 1.00 25.69 91 GLY A CA 1
ATOM 699 C C . GLY A 1 111 ? 8.299 -6.046 110.886 1.00 22.76 91 GLY A C 1
ATOM 700 O O . GLY A 1 111 ? 7.756 -5.047 110.506 1.00 22.77 91 GLY A O 1
ATOM 701 N N . THR A 1 112 ? 7.889 -7.253 110.521 1.00 22.37 92 THR A N 1
ATOM 702 C CA . THR A 1 112 ? 6.838 -7.409 109.478 1.00 20.97 92 THR A CA 1
ATOM 703 C C . THR A 1 112 ? 5.519 -6.768 109.937 1.00 25.39 92 THR A C 1
ATOM 704 O O . THR A 1 112 ? 5.062 -7.085 111.032 1.00 24.83 92 THR A O 1
ATOM 708 N N . VAL A 1 113 ? 4.888 -5.975 109.098 1.00 20.29 93 VAL A N 1
ATOM 709 C CA . VAL A 1 113 ? 3.592 -5.394 109.377 1.00 20.55 93 VAL A CA 1
ATOM 710 C C . VAL A 1 113 ? 2.436 -6.209 108.811 1.00 27.50 93 VAL A C 1
ATOM 711 O O . VAL A 1 113 ? 2.452 -6.545 107.688 1.00 28.84 93 VAL A O 1
ATOM 715 N N . CYS A 1 114 ? 1.434 -6.489 109.638 1.00 26.00 94 CYS A N 1
ATOM 716 C CA . CYS A 1 114 ? 0.246 -7.200 109.181 1.00 25.53 94 CYS A CA 1
ATOM 717 C C . CYS A 1 114 ? -0.847 -6.206 108.800 1.00 34.91 94 CYS A C 1
ATOM 718 O O . CYS A 1 114 ? -1.305 -5.429 109.638 1.00 33.99 94 CYS A O 1
ATOM 721 N N . LEU A 1 115 ? -1.259 -6.227 107.536 1.00 28.18 95 LEU A N 1
ATOM 722 C CA . LEU A 1 115 ? -2.231 -5.295 107.063 1.00 28.30 95 LEU A CA 1
ATOM 723 C C . LEU A 1 115 ? -3.078 -6.029 106.075 1.00 27.15 95 LEU A C 1
ATOM 724 O O . LEU A 1 115 ? -2.571 -6.754 105.307 1.00 27.13 95 LEU A O 1
ATOM 729 N N . SER A 1 116 ? -4.385 -5.848 106.120 1.00 29.95 96 SER A N 1
ATOM 730 C CA . SER A 1 116 ? -5.258 -6.662 105.287 1.00 32.67 96 SER A CA 1
ATOM 731 C C . SER A 1 116 ? -4.908 -6.524 103.816 1.00 32.56 96 SER A C 1
ATOM 732 O O . SER A 1 116 ? -4.825 -7.510 103.095 1.00 34.87 96 SER A O 1
ATOM 735 N N . ILE A 1 117 ? -4.650 -5.304 103.372 1.00 32.33 97 ILE A N 1
ATOM 736 C CA . ILE A 1 117 ? -4.378 -5.143 101.957 1.00 30.12 97 ILE A CA 1
ATOM 737 C C . ILE A 1 117 ? -3.026 -5.724 101.512 1.00 32.18 97 ILE A C 1
ATOM 738 O O . ILE A 1 117 ? -2.776 -5.825 100.311 1.00 31.46 97 ILE A O 1
ATOM 743 N N . LEU A 1 118 ? -2.169 -6.100 102.463 1.00 24.99 98 LEU A N 1
ATOM 744 C CA . LEU A 1 118 ? -0.882 -6.736 102.131 1.00 25.32 98 LEU A CA 1
ATOM 745 C C . LEU A 1 118 ? -1.022 -8.260 102.122 1.00 28.63 98 LEU A C 1
ATOM 746 O O . LEU A 1 118 ? -0.038 -8.996 101.907 1.00 30.26 98 LEU A O 1
ATOM 751 N N . ASN A 1 119 ? -2.226 -8.726 102.395 1.00 31.26 99 ASN A N 1
ATOM 752 C CA . ASN A 1 119 ? -2.406 -10.182 102.476 1.00 35.55 99 ASN A CA 1
ATOM 753 C C . ASN A 1 119 ? -2.723 -10.704 101.082 1.00 26.20 99 ASN A C 1
ATOM 754 O O . ASN A 1 119 ? -3.766 -10.378 100.521 1.00 29.15 99 ASN A O 1
ATOM 759 N N . GLU A 1 120 ? -1.803 -11.483 100.541 1.00 30.38 100 GLU A N 1
ATOM 760 C CA . GLU A 1 120 ? -1.901 -11.976 99.173 1.00 34.62 100 GLU A CA 1
ATOM 761 C C . GLU A 1 120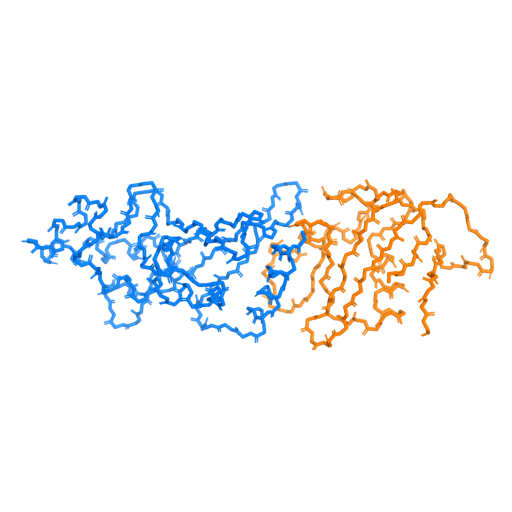 ? -3.170 -12.819 98.956 1.00 38.23 100 GLU A C 1
ATOM 762 O O . GLU A 1 120 ? -3.738 -12.856 97.851 1.00 33.38 100 GLU A O 1
ATOM 768 N N . ASP A 1 121 ? -3.608 -13.504 100.015 1.00 33.26 101 ASP A N 1
ATOM 769 C CA . ASP A 1 121 ? -4.701 -14.460 99.879 1.00 33.15 101 ASP A CA 1
ATOM 770 C C . ASP A 1 121 ? -6.015 -13.729 99.781 1.00 33.70 101 ASP A C 1
ATOM 771 O O . ASP A 1 121 ? -6.925 -14.221 99.127 1.00 31.63 101 ASP A O 1
ATOM 776 N N . TYR A 1 122 ? -6.130 -12.532 100.375 1.00 33.88 102 TYR A N 1
ATOM 777 C CA . TYR A 1 122 ? -7.489 -11.982 100.366 1.00 39.76 102 TYR A CA 1
ATOM 778 C C . TYR A 1 122 ? -7.480 -10.491 100.029 1.00 38.45 102 TYR A C 1
ATOM 779 O O . TYR A 1 122 ? -7.978 -10.148 98.979 1.00 45.35 102 TYR A O 1
ATOM 788 N N . GLY A 1 123 ? -6.834 -9.632 100.771 1.00 32.56 103 GLY A N 1
ATOM 789 C CA . GLY A 1 123 ? -6.953 -8.212 100.532 1.00 27.48 103 GLY A CA 1
ATOM 790 C C . GLY A 1 123 ? -6.197 -7.507 99.432 1.00 30.75 103 GLY A C 1
ATOM 791 O O . GLY A 1 123 ? -6.574 -6.452 99.033 1.00 29.88 103 GLY A O 1
ATOM 792 N N . TRP A 1 124 ? -5.120 -8.093 98.951 1.00 26.61 104 TRP A N 1
ATOM 793 C CA . TRP A 1 124 ? -4.317 -7.479 97.931 1.00 24.70 104 TRP A CA 1
ATOM 794 C C . TRP A 1 124 ? -4.986 -7.424 96.597 1.00 27.12 104 TRP A C 1
ATOM 795 O O . TRP A 1 124 ? -5.656 -8.347 96.226 1.00 29.33 104 TRP A O 1
ATOM 806 N N . ARG A 1 125 ? -4.807 -6.326 95.875 1.00 27.50 105 ARG A N 1
ATOM 807 C CA . ARG A 1 125 ? -5.220 -6.212 94.469 1.00 24.92 105 ARG A CA 1
ATOM 808 C C . ARG A 1 125 ? -4.093 -5.464 93.773 1.00 25.45 105 ARG A C 1
ATOM 809 O O . ARG A 1 125 ? -3.545 -4.523 94.351 1.00 24.28 105 ARG A O 1
ATOM 817 N N . PRO A 1 126 ? -3.744 -5.894 92.545 1.00 27.80 106 PRO A N 1
ATOM 818 C CA . PRO A 1 126 ? -2.615 -5.314 91.800 1.00 25.60 106 PRO A CA 1
ATOM 819 C C . PRO A 1 126 ? -2.688 -3.795 91.694 1.00 24.42 106 PRO A C 1
ATOM 820 O O . PRO A 1 126 ? -1.650 -3.097 91.631 1.00 30.28 106 PRO A O 1
ATOM 824 N N . ALA A 1 127 ? -3.892 -3.248 91.640 1.00 23.12 107 ALA A N 1
ATOM 825 C CA . ALA A 1 127 ? -4.027 -1.794 91.435 1.00 24.55 107 ALA A CA 1
ATOM 826 C C . ALA A 1 127 ? -3.661 -0.910 92.663 1.00 31.32 107 ALA A C 1
ATOM 827 O O . ALA A 1 127 ? -3.531 0.328 92.546 1.00 30.09 107 ALA A O 1
ATOM 829 N N . ILE A 1 128 ? -3.519 -1.517 93.836 1.00 25.23 108 ILE A N 1
ATOM 830 C CA . ILE A 1 128 ? -3.114 -0.742 95.014 1.00 23.65 108 ILE A CA 1
ATOM 831 C C . ILE A 1 128 ? -1.708 -0.098 94.826 1.00 25.24 108 ILE A C 1
ATOM 832 O O . ILE A 1 128 ? -0.751 -0.766 94.391 1.00 29.29 108 ILE A O 1
ATOM 837 N N . THR A 1 129 ? -1.614 1.164 95.167 1.00 25.31 109 THR A N 1
ATOM 838 C CA . THR A 1 129 ? -0.383 1.976 94.939 1.00 25.49 109 THR A CA 1
ATOM 839 C C . THR A 1 129 ? 0.543 1.965 96.160 1.00 25.34 109 THR A C 1
ATOM 840 O O . THR A 1 129 ? 0.115 1.656 97.284 1.00 25.78 109 THR A O 1
ATOM 844 N N . VAL A 1 130 ? 1.805 2.366 95.975 1.00 22.58 110 VAL A N 1
ATOM 845 C CA . VAL A 1 130 ? 2.673 2.485 97.152 1.00 23.78 110 VAL A CA 1
ATOM 846 C C . VAL A 1 130 ? 2.123 3.523 98.134 1.00 22.91 110 VAL A C 1
ATOM 847 O O . VAL A 1 130 ? 2.198 3.335 99.384 1.00 23.10 110 VAL A O 1
ATOM 851 N N . LYS A 1 131 ? 1.526 4.585 97.590 1.00 22.54 111 LYS A N 1
ATOM 852 C CA . LYS A 1 131 ? 0.938 5.642 98.430 1.00 21.34 111 LYS A CA 1
ATOM 853 C C . LYS A 1 131 ? -0.155 5.009 99.302 1.00 21.95 111 LYS A C 1
ATOM 854 O O . LYS A 1 131 ? -0.233 5.235 100.500 1.00 22.81 111 LYS A O 1
ATOM 860 N N . GLN A 1 132 ? -1.002 4.185 98.693 1.00 20.23 112 GLN A N 1
ATOM 861 C CA . GLN A 1 132 ? -2.111 3.608 99.483 1.00 21.65 112 GLN A CA 1
ATOM 862 C C . GLN A 1 132 ? -1.614 2.676 100.569 1.00 18.25 112 GLN A C 1
ATOM 863 O O . GLN A 1 132 ? -2.182 2.606 101.678 1.00 21.87 112 GLN A O 1
ATOM 869 N N . ILE A 1 133 ? -0.553 1.929 100.274 1.00 18.06 113 ILE A N 1
ATOM 870 C CA . ILE A 1 133 ? 0.039 1.072 101.290 1.00 18.91 113 ILE A CA 1
ATOM 871 C C . ILE A 1 133 ? 0.580 1.904 102.466 1.00 21.59 113 ILE A C 1
ATOM 872 O O . ILE A 1 133 ? 0.299 1.598 103.661 1.00 21.72 113 ILE A O 1
ATOM 877 N N . LEU A 1 134 ? 1.311 2.984 102.177 1.00 18.33 114 LEU A N 1
ATOM 878 C CA . LEU A 1 134 ? 1.978 3.706 103.262 1.00 17.19 114 LEU A CA 1
ATOM 879 C C . LEU A 1 134 ? 0.953 4.467 104.065 1.00 16.03 114 LEU A C 1
ATOM 880 O O . LEU A 1 134 ? 1.087 4.570 105.285 1.00 19.08 114 LEU A O 1
ATOM 885 N N . VAL A 1 135 ? -0.064 5.023 103.400 1.00 19.10 115 VAL A N 1
ATOM 886 C CA . VAL A 1 135 ? -1.152 5.668 104.158 1.00 21.52 115 VAL A CA 1
ATOM 887 C C . VAL A 1 135 ? -1.928 4.647 105.016 1.00 25.91 115 VAL A C 1
ATOM 888 O O . VAL A 1 135 ? -2.392 4.952 106.145 1.00 23.34 115 VAL A O 1
ATOM 892 N N . GLY A 1 136 ? -2.137 3.460 104.461 1.00 22.42 116 GLY A N 1
ATOM 893 C CA . GLY A 1 136 ? -2.778 2.384 105.213 1.00 24.89 116 GLY A CA 1
ATOM 894 C C . GLY A 1 136 ? -1.972 1.998 106.443 1.00 24.60 116 GLY A C 1
ATOM 895 O O . GLY A 1 136 ? -2.531 1.743 107.532 1.00 23.52 116 GLY A O 1
ATOM 896 N N . ILE A 1 137 ? -0.653 1.959 106.308 1.00 18.63 117 ILE A N 1
ATOM 897 C CA . ILE A 1 137 ? 0.164 1.671 107.505 1.00 21.01 117 ILE A CA 1
ATOM 898 C C . ILE A 1 137 ? 0.108 2.819 108.526 1.00 23.69 117 ILE A C 1
ATOM 899 O O . ILE A 1 137 ? 0.052 2.580 109.748 1.00 24.11 117 ILE A O 1
ATOM 904 N N . GLN A 1 138 ? 0.135 4.063 108.031 1.00 22.99 118 GLN A N 1
ATOM 905 C CA . GLN A 1 138 ? 0.077 5.241 108.929 1.00 20.63 118 GLN A CA 1
ATOM 906 C C . GLN A 1 138 ? -1.220 5.189 109.734 1.00 20.30 118 GLN A C 1
ATOM 907 O O . GLN A 1 138 ? -1.217 5.430 110.961 1.00 23.42 118 GLN A O 1
ATOM 913 N N . ASP A 1 139 ? -2.310 4.843 109.047 1.00 22.41 119 ASP A N 1
ATOM 914 C CA . ASP A 1 139 ? -3.623 4.691 109.721 1.00 23.20 119 ASP A CA 1
ATOM 915 C C . ASP A 1 139 ? -3.593 3.594 110.788 1.00 26.67 119 ASP A C 1
ATOM 916 O O . ASP A 1 139 ? -4.198 3.755 111.857 1.00 25.43 119 ASP A O 1
ATOM 921 N N . LEU A 1 140 ? -2.883 2.491 110.502 1.00 24.13 120 LEU A N 1
ATOM 922 C CA . LEU A 1 140 ? -2.790 1.363 111.414 1.00 23.65 120 LEU A CA 1
ATOM 923 C C . LEU A 1 140 ? -2.058 1.760 112.681 1.00 26.91 120 LEU A C 1
ATOM 924 O O . LEU A 1 140 ? -2.330 1.172 113.730 1.00 26.85 120 LEU A O 1
ATOM 929 N N . LEU A 1 141 ? -1.121 2.733 112.604 1.00 23.57 121 LEU A N 1
ATOM 930 C CA . LEU A 1 141 ? -0.315 3.051 113.818 1.00 23.95 121 LEU A CA 1
ATOM 931 C C . LEU A 1 141 ? -1.225 3.363 115.050 1.00 25.69 121 LEU A C 1
ATOM 932 O O . LEU A 1 141 ? -1.083 2.763 116.121 1.00 25.36 121 LEU A O 1
ATOM 937 N N . ASP A 1 142 ? -2.116 4.329 114.872 1.00 28.45 122 ASP A N 1
ATOM 938 C CA . ASP A 1 142 ? -2.950 4.783 116.003 1.00 32.30 122 ASP A CA 1
ATOM 939 C C . ASP A 1 142 ? -4.261 4.022 116.072 1.00 35.45 122 ASP A C 1
ATOM 940 O O . ASP A 1 142 ? -5.018 4.178 117.031 1.00 33.19 122 ASP A O 1
ATOM 945 N N . THR A 1 143 ? -4.539 3.195 115.060 1.00 35.01 123 THR A N 1
ATOM 946 C CA . THR A 1 143 ? -5.784 2.387 115.032 1.00 35.64 123 THR A CA 1
ATOM 947 C C . THR A 1 143 ? -5.493 0.916 114.735 1.00 31.08 123 THR A C 1
ATOM 948 O O . THR A 1 143 ? -5.741 0.433 113.620 1.00 31.43 123 THR A O 1
ATOM 952 N N . PRO A 1 144 ? -4.925 0.219 115.721 1.00 28.73 124 PRO A N 1
ATOM 953 C CA . PRO A 1 144 ? -4.530 -1.188 115.556 1.00 29.98 124 PRO A CA 1
ATOM 954 C C . PRO A 1 144 ? -5.716 -2.079 115.303 1.00 38.84 124 PRO A C 1
ATOM 955 O O . PRO A 1 144 ? -6.795 -1.756 115.791 1.00 36.51 124 PRO A O 1
ATOM 959 N N . ASN A 1 145 ? -5.488 -3.217 114.666 1.00 33.78 125 ASN A N 1
ATOM 960 C CA . ASN A 1 145 ? -6.519 -4.183 114.366 1.00 34.25 125 ASN A CA 1
ATOM 961 C C . ASN A 1 145 ? -6.538 -5.286 115.394 1.00 39.26 125 ASN A C 1
ATOM 962 O O . ASN A 1 145 ? -5.668 -6.159 115.398 1.00 35.81 125 ASN A O 1
ATOM 967 N N . PRO A 1 146 ? -7.582 -5.304 116.263 1.00 42.28 126 PRO A N 1
ATOM 968 C CA . PRO A 1 146 ? -7.623 -6.283 117.364 1.00 42.25 126 PRO A CA 1
ATOM 969 C C . PRO A 1 146 ? -7.677 -7.730 116.898 1.00 40.71 126 PRO A C 1
ATOM 970 O O . PRO A 1 146 ? -7.376 -8.606 117.711 1.00 44.44 126 PRO A O 1
ATOM 974 N N . ALA A 1 147 ? -8.020 -7.996 115.639 1.00 40.93 127 ALA A N 1
ATOM 975 C CA . ALA A 1 147 ? -8.046 -9.386 115.149 1.00 46.61 127 ALA A CA 1
ATOM 976 C C . ALA A 1 147 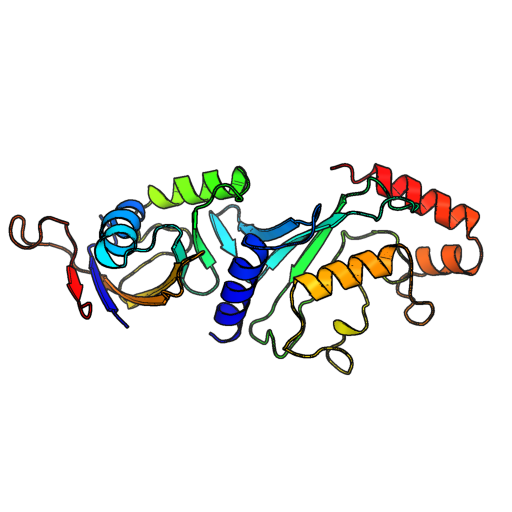? -6.708 -9.888 114.585 1.00 48.61 127 ALA A C 1
ATOM 977 O O . ALA A 1 147 ? -6.601 -11.036 114.141 1.00 49.04 127 ALA A O 1
ATOM 979 N N . ASP A 1 148 ? -5.693 -9.031 114.568 1.00 50.51 128 ASP A N 1
ATOM 980 C CA . ASP A 1 148 ? -4.419 -9.389 113.928 1.00 48.60 128 ASP A CA 1
ATOM 981 C C . ASP A 1 148 ? -3.225 -9.324 114.838 1.00 43.15 128 ASP A C 1
ATOM 982 O O . ASP A 1 148 ? -2.228 -8.709 114.482 1.00 44.27 128 ASP A O 1
ATOM 987 N N . PRO A 1 149 ? -3.296 -9.981 115.998 1.00 40.47 129 PRO A N 1
ATOM 988 C CA . PRO A 1 149 ? -2.262 -9.766 117.011 1.00 37.02 129 PRO A CA 1
ATOM 989 C C . PRO A 1 149 ? -0.955 -10.380 116.544 1.00 37.43 129 PRO A C 1
ATOM 990 O O . PRO A 1 149 ? -0.930 -11.529 116.200 1.00 39.04 129 PRO A O 1
ATOM 994 N N . ALA A 1 150 ? 0.112 -9.607 116.488 1.00 27.87 130 ALA A N 1
ATOM 995 C CA . ALA A 1 150 ? 1.379 -10.139 115.953 1.00 30.97 130 ALA A CA 1
ATOM 996 C C . ALA A 1 150 ? 2.434 -10.302 117.022 1.00 32.77 130 ALA A C 1
ATOM 997 O O . ALA A 1 150 ? 3.356 -11.097 116.882 1.00 35.51 130 ALA A O 1
ATOM 999 N N . GLN A 1 151 ? 2.364 -9.448 118.029 1.00 30.98 131 GLN A N 1
ATOM 1000 C CA . GLN A 1 151 ? 3.323 -9.509 119.102 1.00 36.10 131 GLN A CA 1
ATOM 1001 C C . GLN A 1 151 ? 2.538 -9.425 120.418 1.00 34.40 131 GLN A C 1
ATOM 1002 O O . GLN A 1 151 ? 1.596 -8.627 120.572 1.00 34.25 131 GLN A O 1
ATOM 1008 N N A THR A 1 152 ? 2.929 -10.272 121.367 0.60 38.81 132 THR A N 1
ATOM 1009 N N B THR A 1 152 ? 2.957 -10.256 121.358 0.40 38.95 132 THR A N 1
ATOM 1010 C CA A THR A 1 152 ? 2.244 -10.349 122.652 0.60 41.08 132 THR A CA 1
ATOM 1011 C CA B THR A 1 152 ? 2.267 -10.393 122.620 0.40 41.37 132 THR A CA 1
ATOM 1012 C C A THR A 1 152 ? 2.459 -9.080 123.448 0.60 41.90 132 THR A C 1
ATOM 1013 C C B THR A 1 152 ? 2.505 -9.158 123.501 0.40 42.18 132 THR A C 1
ATOM 1014 O O A THR A 1 152 ? 1.559 -8.613 124.132 0.60 44.58 132 THR A O 1
ATOM 1015 O O B THR A 1 152 ? 1.641 -8.769 124.271 0.40 44.51 132 THR A O 1
ATOM 1022 N N . ASP A 1 153 ? 3.650 -8.504 123.336 1.00 43.83 133 ASP A N 1
ATOM 1023 C CA . ASP A 1 153 ? 3.955 -7.274 124.071 1.00 50.11 133 ASP A CA 1
ATOM 1024 C C . ASP A 1 153 ? 2.989 -6.115 123.730 1.00 45.64 133 ASP A C 1
ATOM 1025 O O . ASP A 1 153 ? 2.220 -5.670 124.572 1.00 49.45 133 ASP A O 1
ATOM 1030 N N . GLY A 1 154 ? 3.040 -5.618 122.503 1.00 44.89 134 GLY A N 1
ATOM 1031 C CA . GLY A 1 154 ? 2.106 -4.590 122.078 1.00 40.63 134 GLY A CA 1
ATOM 1032 C C . GLY A 1 154 ? 0.647 -4.991 122.302 1.00 40.05 134 GLY A C 1
ATOM 1033 O O . GLY A 1 154 ? -0.167 -4.209 122.831 1.00 35.09 134 GLY A O 1
ATOM 1034 N N . TYR A 1 155 ? 0.304 -6.206 121.908 1.00 38.48 135 TYR A N 1
ATOM 1035 C CA . TYR A 1 155 ? -1.099 -6.595 121.876 1.00 42.85 135 TYR A CA 1
ATOM 1036 C C . TYR A 1 155 ? -1.684 -6.642 123.289 1.00 49.31 135 TYR A C 1
ATOM 1037 O O . TYR A 1 155 ? -2.831 -6.240 123.514 1.00 46.62 135 TYR A O 1
ATOM 1046 N N . HIS A 1 156 ? -0.886 -7.131 124.232 1.00 50.81 136 HIS A N 1
ATOM 1047 C CA . HIS A 1 156 ? -1.353 -7.196 125.593 1.00 59.41 136 HIS A CA 1
ATOM 1048 C C . HIS A 1 156 ? -1.564 -5.843 126.143 1.00 53.05 136 HIS A C 1
ATOM 1049 O O . HIS A 1 156 ? -2.675 -5.536 126.528 1.00 58.59 136 HIS A O 1
ATOM 1056 N N . LEU A 1 157 ? -0.508 -5.041 126.172 1.00 41.91 137 LEU A N 1
ATOM 1057 C CA . LEU A 1 157 ? -0.613 -3.708 126.744 1.00 41.27 137 LEU A CA 1
ATOM 1058 C C . LEU A 1 157 ? -1.808 -2.979 126.128 1.00 45.94 137 LEU A C 1
ATOM 1059 O O . LEU A 1 157 ? -2.616 -2.385 126.834 1.00 42.02 137 LEU A O 1
ATOM 1064 N N . PHE A 1 158 ? -1.950 -3.075 124.813 1.00 43.62 138 PHE A N 1
ATOM 1065 C CA . PHE A 1 158 ? -3.058 -2.436 124.112 1.00 44.62 138 PHE A CA 1
ATOM 1066 C C . PHE A 1 158 ? -4.389 -2.880 124.711 1.00 52.22 138 PHE A C 1
ATOM 1067 O O . PHE A 1 158 ? -5.225 -2.046 125.048 1.00 51.59 138 PHE A O 1
ATOM 1075 N N . CYS A 1 159 ? -4.547 -4.188 124.875 1.00 49.70 139 CYS A N 1
ATOM 1076 C CA . CYS A 1 159 ? -5.827 -4.767 125.256 1.00 58.73 139 CYS A CA 1
ATOM 1077 C C . CYS A 1 159 ? -6.126 -4.670 126.739 1.00 60.30 139 CYS A C 1
ATOM 1078 O O . CYS A 1 159 ? -7.256 -4.401 127.102 1.00 69.30 139 CYS A O 1
ATOM 1081 N N . GLN A 1 160 ? -5.118 -4.860 127.587 1.00 61.68 140 GLN A N 1
ATOM 1082 C CA . GLN A 1 160 ? -5.330 -4.936 129.042 1.00 63.65 140 GLN A CA 1
ATOM 1083 C C . GLN A 1 160 ? -4.674 -3.791 129.825 1.00 64.23 140 GLN A C 1
ATOM 1084 O O . GLN A 1 160 ? -4.935 -3.648 131.016 1.00 60.78 140 GLN A O 1
ATOM 1090 N N . ASP A 1 161 ? -3.825 -2.970 129.198 1.00 58.32 141 ASP A N 1
ATOM 1091 C CA . ASP A 1 161 ? -3.215 -1.881 129.975 1.00 54.70 141 ASP A CA 1
ATOM 1092 C C . ASP A 1 161 ? -2.862 -0.622 129.186 1.00 53.20 141 ASP A C 1
ATOM 1093 O O . ASP A 1 161 ? -1.678 -0.286 129.053 1.00 46.96 141 ASP A O 1
ATOM 1098 N N . PRO A 1 162 ? -3.891 0.101 128.716 1.00 53.51 142 PRO A N 1
ATOM 1099 C CA . PRO A 1 162 ? -3.755 1.242 127.800 1.00 52.48 142 PRO A CA 1
ATOM 1100 C C . PRO A 1 162 ? -2.826 2.337 128.297 1.00 48.62 142 PRO A C 1
ATOM 1101 O O . PRO A 1 162 ? -2.178 3.025 127.496 1.00 47.78 142 PRO A O 1
ATOM 1105 N N . VAL A 1 163 ? -2.742 2.516 129.603 1.00 49.71 143 VAL A N 1
ATOM 1106 C CA . VAL A 1 163 ? -1.882 3.580 130.109 1.00 51.35 143 VAL A CA 1
ATOM 1107 C C . VAL A 1 163 ? -0.407 3.201 129.892 1.00 46.27 143 VAL A C 1
ATOM 1108 O O . VAL A 1 163 ? 0.398 4.022 129.476 1.00 45.06 143 VAL A O 1
ATOM 1112 N N . GLU A 1 164 ? -0.050 1.958 130.176 1.00 46.19 144 GLU A N 1
ATOM 1113 C CA . GLU A 1 164 ? 1.311 1.529 129.928 1.00 46.48 144 GLU A CA 1
ATOM 1114 C C . GLU A 1 164 ? 1.590 1.517 128.414 1.00 41.04 144 GLU A C 1
ATOM 1115 O O . GLU A 1 164 ? 2.685 1.822 127.982 1.00 45.54 144 GLU A O 1
ATOM 1121 N N . TYR A 1 165 ? 0.602 1.120 127.633 1.00 35.79 145 TYR A N 1
ATOM 1122 C CA . TYR A 1 165 ? 0.725 1.136 126.158 1.00 39.15 145 TYR A CA 1
ATOM 1123 C C . TYR A 1 165 ? 1.049 2.558 125.647 1.00 35.79 145 TYR A C 1
ATOM 1124 O O . TYR A 1 165 ? 1.978 2.793 124.859 1.00 31.01 145 TYR A O 1
ATOM 1133 N N . LYS A 1 166 ? 0.283 3.525 126.116 1.00 32.24 146 LYS A N 1
ATOM 1134 C CA . LYS A 1 166 ? 0.460 4.900 125.698 1.00 35.38 146 LYS A CA 1
ATOM 1135 C C . LYS A 1 166 ? 1.850 5.398 126.010 1.00 35.43 146 LYS A C 1
ATOM 1136 O O . LYS A 1 166 ? 2.475 6.090 125.191 1.00 35.44 146 LYS A O 1
ATOM 1142 N N . LYS A 1 167 ? 2.353 5.054 127.197 1.00 37.15 147 LYS A N 1
ATOM 1143 C CA . LYS A 1 167 ? 3.705 5.492 127.566 1.00 41.81 147 LYS A CA 1
ATOM 1144 C C . LYS A 1 167 ? 4.745 4.865 126.625 1.00 36.57 147 LYS A C 1
ATOM 1145 O O . LYS A 1 167 ? 5.727 5.504 126.248 1.00 36.30 147 LYS A O 1
ATOM 1151 N N . ARG A 1 168 ? 4.524 3.604 126.264 1.00 35.12 148 ARG A N 1
ATOM 1152 C CA . ARG A 1 168 ? 5.480 2.886 125.390 1.00 35.03 148 ARG A CA 1
ATOM 1153 C C . ARG A 1 168 ? 5.505 3.534 124.011 1.00 34.94 148 ARG A C 1
ATOM 1154 O O . ARG A 1 168 ? 6.570 3.775 123.432 1.00 33.31 148 ARG A O 1
ATOM 1162 N N . VAL A 1 169 ? 4.318 3.835 123.493 1.00 33.29 149 VAL A N 1
ATOM 1163 C CA . VAL A 1 169 ? 4.227 4.518 122.186 1.00 30.00 149 VAL A CA 1
ATOM 1164 C C . VAL A 1 169 ? 4.937 5.875 122.185 1.00 30.69 149 VAL A C 1
ATOM 1165 O O . VAL A 1 169 ? 5.700 6.228 121.256 1.00 29.04 149 VAL A O 1
ATOM 1169 N N . LYS A 1 170 ? 4.730 6.659 123.244 1.00 30.47 150 LYS A N 1
ATOM 1170 C CA . LYS A 1 170 ? 5.295 8.009 123.226 1.00 34.57 150 LYS A CA 1
ATOM 1171 C C . LYS A 1 170 ? 6.782 7.936 123.354 1.00 32.80 150 LYS A C 1
ATOM 1172 O O . LYS A 1 170 ? 7.481 8.707 122.741 1.00 39.04 150 LYS A O 1
ATOM 1178 N N . LEU A 1 171 ? 7.279 7.020 124.177 1.00 41.60 151 LEU A N 1
ATOM 1179 C CA . LEU A 1 171 ? 8.743 6.787 124.271 1.00 38.24 151 LEU A CA 1
ATOM 1180 C C . LEU A 1 171 ? 9.380 6.391 122.928 1.00 40.22 151 LEU A C 1
ATOM 1181 O O . LEU A 1 171 ? 10.428 6.908 122.504 1.00 34.41 151 LEU A O 1
ATOM 1186 N N . GLN A 1 172 ? 8.733 5.459 122.247 1.00 37.65 152 GLN A N 1
ATOM 1187 C CA . GLN A 1 172 ? 9.184 5.052 120.898 1.00 28.78 152 GLN A CA 1
ATOM 1188 C C . GLN A 1 172 ? 9.172 6.202 119.865 1.00 27.31 152 GLN A C 1
ATOM 1189 O O . GLN A 1 172 ? 10.060 6.284 119.012 1.00 30.07 152 GLN A O 1
ATOM 1195 N N . SER A 1 173 ? 8.132 7.046 119.885 1.00 27.58 153 SER A N 1
ATOM 1196 C CA . SER A 1 173 ? 8.102 8.207 118.996 1.00 29.17 153 SER A CA 1
ATOM 1197 C C . SER A 1 173 ? 9.351 9.074 119.162 1.00 30.71 153 SER A C 1
ATOM 1198 O O . SER A 1 173 ? 9.866 9.617 118.198 1.00 33.09 153 SER A O 1
ATOM 1201 N N . LYS A 1 174 ? 9.812 9.228 120.403 1.00 36.96 154 LYS A N 1
ATOM 1202 C CA . LYS A 1 174 ? 11.001 10.016 120.715 1.00 39.50 154 LYS A C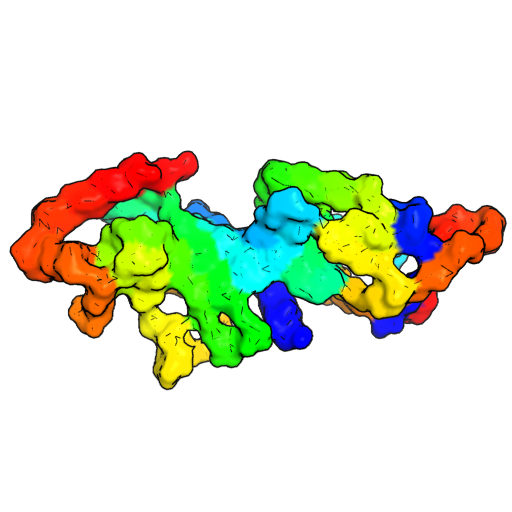A 1
ATOM 1203 C C . LYS A 1 174 ? 12.260 9.369 120.179 1.00 42.19 154 LYS A C 1
ATOM 1204 O O . LYS A 1 174 ? 13.245 10.060 119.970 1.00 44.18 154 LYS A O 1
ATOM 1210 N N . GLN A 1 175 ? 12.233 8.057 119.956 1.00 39.98 155 GLN A N 1
ATOM 1211 C CA . GLN A 1 175 ? 13.385 7.367 119.345 1.00 38.50 155 GLN A CA 1
ATOM 1212 C C . GLN A 1 175 ? 13.511 7.638 117.838 1.00 32.91 155 GLN A C 1
ATOM 1213 O O . GLN A 1 175 ? 14.521 7.336 117.246 1.00 36.71 155 GLN A O 1
ATOM 1219 N N . TYR A 1 176 ? 12.476 8.189 117.212 1.00 35.16 156 TYR A N 1
ATOM 1220 C CA . TYR A 1 176 ? 12.471 8.387 115.748 1.00 31.44 156 TYR A CA 1
ATOM 1221 C C . TYR A 1 176 ? 12.175 9.837 115.341 1.00 34.46 156 TYR A C 1
ATOM 1222 O O . TYR A 1 176 ? 11.219 10.083 114.624 1.00 33.48 156 TYR A O 1
ATOM 1231 N N . PRO A 1 177 ? 13.004 10.810 115.790 1.00 39.45 157 PRO A N 1
ATOM 1232 C CA . PRO A 1 177 ? 12.793 12.215 115.374 1.00 44.16 157 PRO A CA 1
ATOM 1233 C C . PRO A 1 177 ? 13.104 12.444 113.886 1.00 42.18 157 PRO A C 1
ATOM 1234 O O . PRO A 1 177 ? 13.781 11.621 113.273 1.00 36.96 157 PRO A O 1
ATOM 1238 N N . ALA A 1 178 ? 12.602 13.534 113.298 1.00 42.88 158 ALA A N 1
ATOM 1239 C CA . ALA A 1 178 ? 12.777 13.756 111.852 1.00 44.81 158 ALA A CA 1
ATOM 1240 C C . ALA A 1 178 ? 14.244 13.784 111.405 1.00 43.40 158 ALA A C 1
ATOM 1241 O O . ALA A 1 178 ? 15.068 14.294 112.147 1.00 48.17 158 ALA A O 1
ATOM 1243 N N . PRO B 2 23 ? 12.275 0.414 69.692 1.00 72.55 439 PRO B N 1
ATOM 1244 C CA . PRO B 2 23 ? 13.574 0.028 70.254 1.00 72.17 439 PRO B CA 1
ATOM 1245 C C . PRO B 2 23 ? 14.752 0.604 69.445 1.00 73.35 439 PRO B C 1
ATOM 1246 O O . PRO B 2 23 ? 15.101 0.074 68.373 1.00 72.20 439 PRO B O 1
ATOM 1250 N N . LEU B 2 24 ? 15.343 1.691 69.952 1.00 64.22 440 LEU B N 1
ATOM 1251 C CA . LEU B 2 24 ? 16.452 2.383 69.284 1.00 59.39 440 LEU B CA 1
ATOM 1252 C C . LEU B 2 24 ? 17.749 1.602 69.376 1.00 52.85 440 LEU B C 1
ATOM 1253 O O . LEU B 2 24 ? 17.894 0.743 70.238 1.00 53.92 440 LEU B O 1
ATOM 1258 N N . VAL B 2 25 ? 18.703 1.908 68.506 1.00 44.48 441 VAL B N 1
ATOM 1259 C CA . VAL B 2 25 ? 20.022 1.287 68.625 1.00 44.45 441 VAL B CA 1
ATOM 1260 C C . VAL B 2 25 ? 21.091 2.363 68.815 1.00 42.86 441 VAL B C 1
ATOM 1261 O O . VAL B 2 25 ? 21.195 3.307 68.037 1.00 43.03 441 VAL B O 1
ATOM 1265 N N . LEU B 2 26 ? 21.889 2.213 69.863 1.00 37.74 442 LEU B N 1
ATOM 1266 C CA . LEU B 2 26 ? 22.970 3.145 70.129 1.00 36.65 442 LEU B CA 1
ATOM 1267 C C . LEU B 2 26 ? 24.307 2.440 69.936 1.00 40.27 442 LEU B C 1
ATOM 1268 O O . LEU B 2 26 ? 24.634 1.483 70.660 1.00 36.36 442 LEU B O 1
ATOM 1273 N N . GLU B 2 27 ? 25.060 2.882 68.934 1.00 40.73 443 GLU B N 1
ATOM 1274 C CA . GLU B 2 27 ? 26.426 2.406 68.743 1.00 38.19 443 GLU B CA 1
ATOM 1275 C C . GLU B 2 27 ? 27.410 3.328 69.450 1.00 36.04 443 GLU B C 1
ATOM 1276 O O . GLU B 2 27 ? 27.440 4.530 69.223 1.00 36.04 443 GLU B O 1
ATOM 1282 N N . ILE B 2 28 ? 28.220 2.761 70.329 1.00 34.05 444 ILE B N 1
ATOM 1283 C CA . ILE B 2 28 ? 29.000 3.582 71.229 1.00 31.39 444 ILE B CA 1
ATOM 1284 C C . ILE B 2 28 ? 30.145 2.765 71.794 1.00 30.03 444 ILE B C 1
ATOM 1285 O O . ILE B 2 28 ? 30.035 1.551 71.933 1.00 34.60 444 ILE B O 1
ATOM 1290 N N . ASN B 2 29 ? 31.283 3.399 72.035 1.00 36.92 445 ASN B N 1
ATOM 1291 C CA . ASN B 2 29 ? 32.389 2.698 72.664 1.00 36.38 445 ASN B CA 1
ATOM 1292 C C . ASN B 2 29 ? 32.094 2.664 74.151 1.00 36.81 445 ASN B C 1
ATOM 1293 O O . ASN B 2 29 ? 32.338 3.680 74.821 1.00 38.37 445 ASN B O 1
ATOM 1298 N N . THR B 2 30 ? 31.602 1.524 74.660 1.00 33.57 446 THR B N 1
ATOM 1299 C CA . THR B 2 30 ? 31.162 1.433 76.071 1.00 33.40 446 THR B CA 1
ATOM 1300 C C . THR B 2 30 ? 32.319 1.565 77.074 1.00 39.14 446 THR B C 1
ATOM 1301 O O . THR B 2 30 ? 32.095 1.889 78.248 1.00 38.97 446 THR B O 1
ATOM 1305 N N . ARG B 2 31 ? 33.556 1.330 76.630 1.00 33.88 447 ARG B N 1
ATOM 1306 C CA . ARG B 2 31 ? 34.705 1.473 77.517 1.00 33.45 447 ARG B CA 1
ATOM 1307 C C . ARG B 2 31 ? 35.231 2.899 77.549 1.00 37.05 447 ARG B C 1
ATOM 1308 O O . ARG B 2 31 ? 35.934 3.277 78.479 1.00 43.13 447 ARG B O 1
ATOM 1316 N N . LYS B 2 32 ? 34.933 3.694 76.536 1.00 34.70 448 LYS B N 1
ATOM 1317 C CA . LYS B 2 32 ? 35.546 5.008 76.490 1.00 41.26 448 LYS B CA 1
ATOM 1318 C C . LYS B 2 32 ? 34.547 6.165 76.704 1.00 41.70 448 LYS B C 1
ATOM 1319 O O . LYS B 2 32 ? 34.962 7.267 77.081 1.00 41.96 448 LYS B O 1
ATOM 1325 N N . SER B 2 33 ? 33.247 5.917 76.500 1.00 32.91 449 SER B N 1
ATOM 1326 C CA . SER B 2 33 ? 32.258 6.956 76.709 1.00 31.81 449 SER B CA 1
ATOM 1327 C C . SER B 2 33 ? 31.733 6.895 78.158 1.00 33.35 449 SER B C 1
ATOM 1328 O O . SER B 2 33 ? 31.616 5.797 78.735 1.00 33.01 449 SER B O 1
ATOM 1331 N N . LYS B 2 34 ? 31.410 8.053 78.721 1.00 29.71 450 LYS B N 1
ATOM 1332 C CA . LYS B 2 34 ? 30.887 8.101 80.086 1.00 29.81 450 LYS B CA 1
ATOM 1333 C C . LYS B 2 34 ? 29.363 8.253 80.086 1.00 28.70 450 LYS B C 1
ATOM 1334 O O . LYS B 2 34 ? 28.757 8.652 79.082 1.00 32.76 450 LYS B O 1
ATOM 1340 N N . LEU B 2 35 ? 28.736 7.923 81.218 1.00 26.43 451 LEU B N 1
ATOM 1341 C CA . LEU B 2 35 ? 27.271 8.064 81.301 1.00 24.01 451 LEU B CA 1
ATOM 1342 C C . LEU B 2 35 ? 26.857 9.487 80.915 1.00 26.08 451 LEU B C 1
ATOM 1343 O O . LEU B 2 35 ? 25.864 9.696 80.245 1.00 29.68 451 LEU B O 1
ATOM 1348 N N . ARG B 2 36 ? 27.635 10.464 81.358 1.00 28.70 452 ARG B N 1
ATOM 1349 C CA . ARG B 2 36 ? 27.366 11.861 81.020 1.00 36.56 452 ARG B CA 1
ATOM 1350 C C . ARG B 2 36 ? 27.219 12.103 79.512 1.00 34.14 452 ARG B C 1
ATOM 1351 O O . ARG B 2 36 ? 26.342 12.858 79.075 1.00 32.20 452 ARG B O 1
ATOM 1359 N N . ASP B 2 37 ? 28.097 11.471 78.722 1.00 31.93 453 ASP B N 1
ATOM 1360 C CA . ASP B 2 37 ? 28.046 11.632 77.271 1.00 41.30 453 ASP B CA 1
ATOM 1361 C C . ASP B 2 37 ? 26.718 11.146 76.705 1.00 38.87 453 ASP B C 1
ATOM 1362 O O . ASP B 2 37 ? 26.127 11.806 75.837 1.00 38.17 453 ASP B O 1
ATOM 1367 N N . LEU B 2 38 ? 26.262 9.990 77.194 1.00 34.11 454 LEU B N 1
ATOM 1368 C CA . LEU B 2 38 ? 24.990 9.424 76.762 1.00 33.63 454 LEU B CA 1
ATOM 1369 C C . LEU B 2 38 ? 23.830 10.312 77.224 1.00 35.05 454 LEU B C 1
ATOM 1370 O O . LEU B 2 38 ? 22.859 10.535 76.472 1.00 34.06 454 LEU B O 1
ATOM 1375 N N . VAL B 2 39 ? 23.878 10.778 78.475 1.00 30.28 455 VAL B N 1
ATOM 1376 C CA . VAL B 2 39 ? 22.748 11.607 78.960 1.00 26.29 455 VAL B CA 1
ATOM 1377 C C . VAL B 2 39 ? 22.665 12.931 78.161 1.00 31.70 455 VAL B C 1
ATOM 1378 O O . VAL B 2 39 ? 21.611 13.319 77.638 1.00 34.81 455 VAL B O 1
ATOM 1382 N N . ASP B 2 40 ? 23.794 13.599 78.010 1.00 33.58 456 ASP B N 1
ATOM 1383 C CA . ASP B 2 40 ? 23.772 14.876 77.304 1.00 39.91 456 ASP B CA 1
ATOM 1384 C C . ASP B 2 40 ? 23.525 14.740 75.784 1.00 38.91 456 ASP B C 1
ATOM 1385 O O . ASP B 2 40 ? 22.662 15.455 75.241 1.00 42.76 456 ASP B O 1
ATOM 1390 N N . ARG B 2 41 ? 24.241 13.837 75.115 1.00 33.77 457 ARG B N 1
ATOM 1391 C CA . ARG B 2 41 ? 24.189 13.782 73.645 1.00 40.29 457 ARG B CA 1
ATOM 1392 C C . ARG B 2 41 ? 23.008 13.003 73.082 1.00 46.56 457 ARG B C 1
ATOM 1393 O O . ARG B 2 41 ? 22.606 13.250 71.938 1.00 49.19 457 ARG B O 1
ATOM 1401 N N . ILE B 2 42 ? 22.457 12.058 73.852 1.00 33.25 458 ILE B N 1
ATOM 1402 C CA . ILE B 2 42 ? 21.357 11.236 73.330 1.00 30.45 458 ILE B CA 1
ATOM 1403 C C . ILE B 2 42 ? 20.061 11.621 74.048 1.00 34.23 458 ILE B C 1
ATOM 1404 O O . ILE B 2 42 ? 19.134 12.113 73.407 1.00 38.68 458 ILE B O 1
ATOM 1409 N N . VAL B 2 43 ? 20.028 11.425 75.383 1.00 31.62 459 VAL B N 1
ATOM 1410 C CA . VAL B 2 43 ? 18.801 11.498 76.156 1.00 28.97 459 VAL B CA 1
ATOM 1411 C C . VAL B 2 43 ? 18.284 12.918 76.196 1.00 32.37 459 VAL B C 1
ATOM 1412 O O . VAL B 2 43 ? 17.101 13.143 75.965 1.00 34.34 459 VAL B O 1
ATOM 1416 N N . LYS B 2 44 ? 19.142 13.880 76.496 1.00 32.30 460 LYS B N 1
ATOM 1417 C CA . LYS B 2 44 ? 18.637 15.249 76.571 1.00 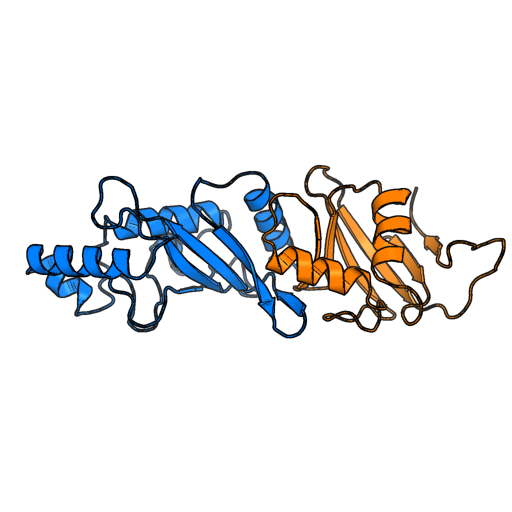43.41 460 LYS B CA 1
ATOM 1418 C C . LYS B 2 44 ? 18.501 15.830 75.174 1.00 48.32 460 LYS B C 1
ATOM 1419 O O . LYS B 2 44 ? 17.484 16.422 74.837 1.00 51.12 460 LYS B O 1
ATOM 1425 N N . THR B 2 45 ? 19.516 15.624 74.353 1.00 50.05 461 THR B N 1
ATOM 1426 C CA . THR B 2 45 ? 19.597 16.338 73.085 1.00 54.45 461 THR B CA 1
ATOM 1427 C C . THR B 2 45 ? 18.732 15.757 71.976 1.00 56.93 461 THR B C 1
ATOM 1428 O O . THR B 2 45 ? 17.996 16.482 71.315 1.00 62.02 461 THR B O 1
ATOM 1432 N N . LYS B 2 46 ? 18.824 14.454 71.765 1.00 52.10 462 LYS B N 1
ATOM 1433 C CA . LYS B 2 46 ? 18.083 13.830 70.683 1.00 53.20 462 LYS B CA 1
ATOM 1434 C C . LYS B 2 46 ? 16.692 13.411 71.119 1.00 47.24 462 LYS B C 1
ATOM 1435 O O . LYS B 2 46 ? 15.737 13.667 70.409 1.00 43.43 462 LYS B O 1
ATOM 1441 N N . LEU B 2 47 ? 16.571 12.791 72.292 1.00 42.48 463 LEU B N 1
ATOM 1442 C CA . LEU B 2 47 ? 15.258 12.319 72.766 1.00 43.12 463 LEU B CA 1
ATOM 1443 C C . LEU B 2 47 ? 14.467 13.426 73.442 1.00 43.27 463 LEU B C 1
ATOM 1444 O O . LEU B 2 47 ? 13.258 13.282 73.673 1.00 44.50 463 LEU B O 1
ATOM 1449 N N . GLY B 2 48 ? 15.140 14.521 73.781 1.00 39.43 464 GLY B N 1
ATOM 1450 C CA . GLY B 2 48 ? 14.459 15.681 74.338 1.00 39.86 464 GLY B CA 1
ATOM 1451 C C . GLY B 2 48 ? 13.925 15.469 75.745 1.00 43.38 464 GLY B C 1
ATOM 1452 O O . GLY B 2 48 ? 12.948 16.083 76.142 1.00 45.86 464 GLY B O 1
ATOM 1453 N N . MET B 2 49 ? 14.572 14.615 76.520 1.00 38.96 465 MET B N 1
ATOM 1454 C CA . MET B 2 49 ?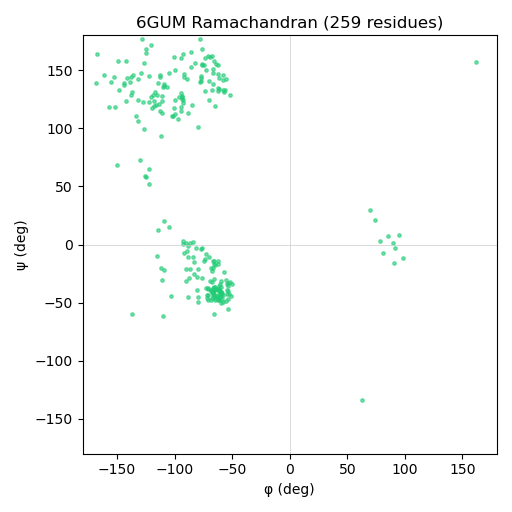 14.094 14.367 77.887 1.00 38.62 465 MET B CA 1
ATOM 1455 C C . MET B 2 49 ? 14.880 15.140 78.910 1.00 40.19 465 MET B C 1
ATOM 1456 O O . MET B 2 49 ? 16.057 14.848 79.143 1.00 45.13 465 MET B O 1
ATOM 1461 N N . ASN B 2 50 ? 14.242 16.108 79.549 1.00 40.25 466 ASN B N 1
ATOM 1462 C CA . ASN B 2 50 ? 14.977 16.956 80.466 1.00 44.70 466 ASN B CA 1
ATOM 1463 C C . ASN B 2 50 ? 15.024 16.463 81.894 1.00 41.39 466 ASN B C 1
ATOM 1464 O O . ASN B 2 50 ? 15.887 16.868 82.649 1.00 38.29 466 ASN B O 1
ATOM 1469 N N . LEU B 2 51 ? 14.091 15.599 82.275 1.00 36.38 467 LEU B N 1
ATOM 1470 C CA . LEU B 2 51 ? 14.148 15.009 83.604 1.00 32.61 467 LEU B CA 1
ATOM 1471 C C . LEU B 2 51 ? 14.199 13.478 83.494 1.00 27.97 467 LEU B C 1
ATOM 1472 O O . LEU B 2 51 ? 13.279 12.813 83.915 1.00 28.39 467 LEU B O 1
ATOM 1477 N N . PRO B 2 52 ? 15.272 12.913 82.921 1.00 29.92 468 PRO B N 1
ATOM 1478 C CA . PRO B 2 52 ? 15.205 11.480 82.629 1.00 27.16 468 PRO B CA 1
ATOM 1479 C C . PRO B 2 52 ? 15.370 10.577 83.848 1.00 30.18 468 PRO B C 1
ATOM 1480 O O . PRO B 2 52 ? 16.035 10.963 84.791 1.00 26.27 468 PRO B O 1
ATOM 1484 N N . LEU B 2 53 ? 14.820 9.372 83.763 1.00 23.85 469 LEU B N 1
ATOM 1485 C CA . LEU B 2 53 ? 15.095 8.288 84.686 1.00 25.98 469 LEU B CA 1
ATOM 1486 C C . LEU B 2 53 ? 15.704 7.247 83.754 1.00 29.09 469 LEU B C 1
ATOM 1487 O O . LEU B 2 53 ? 15.114 6.939 82.724 1.00 32.02 469 LEU B O 1
ATOM 1492 N N . ILE B 2 54 ? 16.917 6.790 84.045 1.00 23.60 470 ILE B N 1
ATOM 1493 C CA . ILE B 2 54 ? 17.549 5.778 83.202 1.00 22.09 470 ILE B CA 1
ATOM 1494 C C . ILE B 2 54 ? 17.722 4.515 84.007 1.00 23.94 470 ILE B C 1
ATOM 1495 O O . ILE B 2 54 ? 18.281 4.535 85.102 1.00 24.07 470 ILE B O 1
ATOM 1500 N N . MET B 2 55 ? 17.253 3.419 83.430 1.00 25.05 471 MET B N 1
ATOM 1501 C CA . MET B 2 55 ? 17.232 2.125 84.072 1.00 22.02 471 MET B CA 1
ATOM 1502 C C . MET B 2 55 ? 17.981 1.062 83.289 1.00 24.03 471 MET B C 1
ATOM 1503 O O . MET B 2 55 ? 17.915 1.017 82.081 1.00 28.06 471 MET B O 1
ATOM 1508 N N . HIS B 2 56 ? 18.609 0.161 84.011 1.00 24.21 472 HIS B N 1
ATOM 1509 C CA . HIS B 2 56 ? 19.120 -1.048 83.409 1.00 22.85 472 HIS B CA 1
ATOM 1510 C C . HIS B 2 56 ? 18.675 -2.226 84.269 1.00 27.93 472 HIS B C 1
ATOM 1511 O O . HIS B 2 56 ? 19.133 -2.375 85.405 1.00 26.20 472 HIS B O 1
ATOM 1518 N N . GLY B 2 57 ? 17.713 -2.991 83.777 1.00 33.73 473 GLY B N 1
ATOM 1519 C CA . GLY B 2 57 ? 17.075 -4.014 84.614 1.00 38.17 473 GLY B CA 1
ATOM 1520 C C . GLY B 2 57 ? 16.377 -3.355 85.784 1.00 32.09 473 GLY B C 1
ATOM 1521 O O . GLY B 2 57 ? 15.660 -2.363 85.616 1.00 34.25 473 GLY B O 1
ATOM 1522 N N . ASN B 2 58 ? 16.590 -3.902 86.976 1.00 33.59 474 ASN B N 1
ATOM 1523 C CA . ASN B 2 58 ? 15.972 -3.386 88.203 1.00 29.40 474 ASN B CA 1
ATOM 1524 C C . ASN B 2 58 ? 16.759 -2.231 88.813 1.00 27.85 474 ASN B C 1
ATOM 1525 O O . ASN B 2 58 ? 16.453 -1.809 89.899 1.00 30.89 474 ASN B O 1
ATOM 1530 N N . SER B 2 59 ? 17.839 -1.791 88.190 1.00 25.37 475 SER B N 1
ATOM 1531 C CA . SER B 2 59 ? 18.605 -0.750 88.839 1.00 26.43 475 SER B CA 1
ATOM 1532 C C . SER B 2 59 ? 18.467 0.600 88.104 1.00 28.08 475 SER B C 1
ATOM 1533 O O . SER B 2 59 ? 18.482 0.663 86.856 1.00 30.53 475 SER B O 1
ATOM 1536 N N . LEU B 2 60 ? 18.329 1.670 88.892 1.00 20.61 476 LEU B N 1
ATOM 1537 C CA . LEU B 2 60 ? 18.303 3.045 88.389 1.00 18.80 476 LEU B CA 1
ATOM 1538 C C . LEU B 2 60 ? 19.740 3.551 88.239 1.00 24.63 476 LEU B C 1
ATOM 1539 O O . LEU B 2 60 ? 20.471 3.602 89.201 1.00 25.24 476 LEU B O 1
ATOM 1544 N N . LEU B 2 61 ? 20.127 3.916 87.033 1.00 21.86 477 LEU B N 1
ATOM 1545 C CA . LEU B 2 61 ? 21.460 4.435 86.821 1.00 20.24 477 LEU B CA 1
ATOM 1546 C C . LEU B 2 61 ? 21.473 5.943 86.998 1.00 22.44 477 LEU B C 1
ATOM 1547 O O . LEU B 2 61 ? 22.493 6.503 87.354 1.00 25.08 477 LEU B O 1
ATOM 1552 N N . TYR B 2 62 ? 20.358 6.614 86.674 1.00 19.44 478 TYR B N 1
ATOM 1553 C CA . TYR B 2 62 ? 20.335 8.049 86.738 1.00 23.04 478 TYR B CA 1
ATOM 1554 C C . TYR B 2 62 ? 18.921 8.553 86.943 1.00 22.17 478 TYR B C 1
ATOM 1555 O O . TYR B 2 62 ? 17.979 8.051 86.338 1.00 23.83 478 TYR B 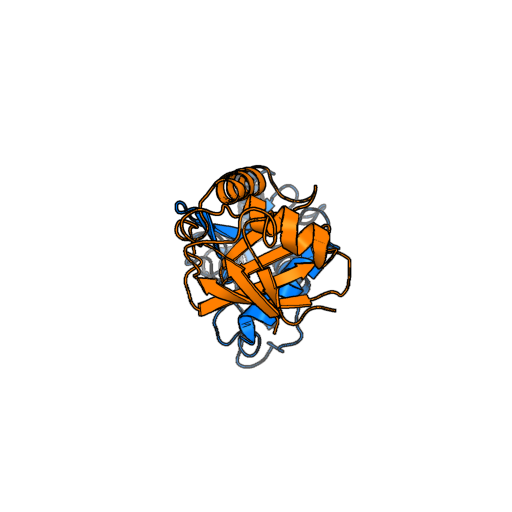O 1
ATOM 1564 N N . GLU B 2 63 ? 18.825 9.558 87.777 1.00 22.70 479 GLU B N 1
ATOM 1565 C CA . GLU B 2 63 ? 17.642 10.375 87.908 1.00 16.98 479 GLU B CA 1
ATOM 1566 C C . GLU B 2 63 ? 18.069 11.804 88.129 1.00 21.73 479 GLU B C 1
ATOM 1567 O O . GLU B 2 63 ? 19.108 12.055 88.701 1.00 23.01 479 GLU B O 1
ATOM 1573 N N . VAL B 2 64 ? 17.193 12.739 87.826 1.00 21.72 480 VAL B N 1
ATOM 1574 C CA . VAL B 2 64 ? 17.512 14.137 88.098 1.00 22.82 480 VAL B CA 1
ATOM 1575 C C . VAL B 2 64 ? 16.294 14.856 88.577 1.00 25.83 480 VAL B C 1
ATOM 1576 O O . VAL B 2 64 ? 15.163 14.569 88.123 1.00 25.28 480 VAL B O 1
ATOM 1580 N N . GLY B 2 65 ? 16.500 15.774 89.520 1.00 24.90 481 GLY B N 1
ATOM 1581 C CA . GLY B 2 65 ? 15.385 16.607 90.019 1.00 27.78 481 GLY B CA 1
ATOM 1582 C C . GLY B 2 65 ? 15.719 17.248 91.349 1.00 30.02 481 GLY B C 1
ATOM 1583 O O . GLY B 2 65 ? 16.541 16.706 92.094 1.00 29.73 481 GLY B O 1
ATOM 1584 N N . ASP B 2 66 ? 15.052 18.362 91.691 1.00 25.42 482 ASP B N 1
ATOM 1585 C CA . ASP B 2 66 ? 15.328 19.027 92.979 1.00 28.50 482 ASP B CA 1
ATOM 1586 C C . ASP B 2 66 ? 14.697 18.322 94.167 1.00 31.12 482 ASP B C 1
ATOM 1587 O O . ASP B 2 66 ? 14.876 18.727 95.317 1.00 30.15 482 ASP B O 1
ATOM 1592 N N . ASP B 2 67 ? 13.931 17.263 93.912 1.00 28.16 483 ASP B N 1
ATOM 1593 C CA . ASP B 2 67 ? 13.351 16.502 94.985 1.00 29.94 483 ASP B CA 1
ATOM 1594 C C . ASP B 2 67 ? 14.251 15.371 95.515 1.00 32.52 483 ASP B C 1
ATOM 1595 O O . ASP B 2 67 ? 13.922 14.742 96.529 1.00 30.21 483 ASP B O 1
ATOM 1600 N N . LEU B 2 68 ? 15.343 15.056 94.822 1.00 24.50 484 LEU B N 1
ATOM 1601 C CA . LEU B 2 68 ? 16.175 13.928 95.243 1.00 23.21 484 LEU B CA 1
ATOM 1602 C C . LEU B 2 68 ? 17.040 14.307 96.434 1.00 27.01 484 LEU B C 1
ATOM 1603 O O . LEU B 2 68 ? 17.581 15.443 96.484 1.00 26.74 484 LEU B O 1
ATOM 1608 N N . ASP B 2 69 ? 17.240 13.368 97.357 1.00 23.43 485 ASP B N 1
ATOM 1609 C CA . ASP B 2 69 ? 18.022 13.733 98.551 1.00 23.52 485 ASP B CA 1
ATOM 1610 C C . ASP B 2 69 ? 19.500 13.792 98.190 1.00 22.45 485 ASP B C 1
ATOM 1611 O O . ASP B 2 69 ? 19.908 13.225 97.151 1.00 22.72 485 ASP B O 1
ATOM 1616 N N . ASP B 2 70 ? 20.304 14.341 99.100 1.00 22.13 486 ASP B N 1
ATOM 1617 C CA . ASP B 2 70 ? 21.724 14.632 98.743 1.00 23.45 486 ASP B CA 1
ATOM 1618 C C . ASP B 2 70 ? 22.562 13.360 98.507 1.00 27.71 486 ASP B C 1
ATOM 1619 O O . ASP B 2 70 ? 23.500 13.362 97.686 1.00 23.44 486 ASP B O 1
ATOM 1624 N N . ILE B 2 71 ? 22.233 12.292 99.226 1.00 23.31 487 ILE B N 1
ATOM 1625 C CA . ILE B 2 71 ? 22.950 11.030 98.986 1.00 24.32 487 ILE B CA 1
ATOM 1626 C C . ILE B 2 71 ? 22.655 10.457 97.600 1.00 23.99 487 ILE B C 1
ATOM 1627 O O . ILE B 2 71 ? 23.561 9.964 96.927 1.00 25.26 487 ILE B O 1
ATOM 1632 N N . MET B 2 72 ? 21.393 10.502 97.167 1.00 20.99 488 MET B N 1
ATOM 1633 C CA . MET B 2 72 ? 21.073 9.996 95.867 1.00 20.08 488 MET B CA 1
ATOM 1634 C C . MET B 2 72 ? 21.718 10.872 94.794 1.00 24.79 488 MET B C 1
ATOM 1635 O O . MET B 2 72 ? 22.278 10.352 93.826 1.00 23.64 488 MET B O 1
ATOM 1640 N N . VAL B 2 73 ? 21.699 12.192 94.987 1.00 20.72 489 VAL B N 1
ATOM 1641 C CA . VAL B 2 73 ? 22.325 13.078 93.961 1.00 18.42 489 VAL B CA 1
ATOM 1642 C C . VAL B 2 73 ? 23.808 12.844 93.894 1.00 18.97 489 VAL B C 1
ATOM 1643 O O . VAL B 2 73 ? 24.389 12.748 92.791 1.00 21.46 489 VAL B O 1
ATOM 1647 N N . ALA B 2 74 ? 24.455 12.734 95.057 1.00 20.50 490 ALA B N 1
ATOM 1648 C CA . ALA B 2 74 ? 25.885 12.475 95.017 1.00 28.37 490 ALA B CA 1
ATOM 1649 C C . ALA B 2 74 ? 26.216 11.152 94.297 1.00 26.42 490 ALA B C 1
ATOM 1650 O O . ALA B 2 74 ? 27.181 11.067 93.522 1.00 27.61 490 ALA B O 1
ATOM 1652 N N . ASN B 2 75 ? 25.382 10.134 94.464 1.00 21.95 491 ASN B N 1
ATOM 1653 C CA . ASN B 2 75 ? 25.669 8.854 93.798 1.00 22.82 491 ASN B CA 1
ATOM 1654 C C . ASN B 2 75 ? 25.436 8.966 92.292 1.00 21.77 491 ASN B C 1
ATOM 1655 O O . ASN B 2 75 ? 26.206 8.410 91.461 1.00 23.55 491 ASN B O 1
ATOM 1660 N N . TYR B 2 76 ? 24.333 9.619 91.903 1.00 20.62 492 TYR B N 1
ATOM 1661 C CA . TYR B 2 76 ? 24.046 9.820 90.485 1.00 19.34 492 TYR B CA 1
ATOM 1662 C C . TYR B 2 76 ? 25.121 10.681 89.807 1.00 21.96 492 TYR B C 1
ATOM 1663 O O . TYR B 2 76 ? 25.442 10.429 88.632 1.00 24.71 492 TYR B O 1
ATOM 1672 N N . ASN B 2 77 ? 25.611 11.697 90.523 1.00 27.03 493 ASN B N 1
ATOM 1673 C CA . ASN B 2 77 ? 26.736 12.553 90.041 1.00 26.45 493 ASN B CA 1
ATOM 1674 C C . ASN B 2 77 ? 27.966 11.687 89.797 1.00 28.07 493 ASN B C 1
ATOM 1675 O O . ASN B 2 77 ? 28.702 11.890 88.819 1.00 28.84 493 ASN B O 1
ATOM 1680 N N . ALA B 2 78 ? 28.218 10.738 90.695 1.00 28.11 494 ALA B N 1
ATOM 1681 C CA . ALA B 2 78 ? 29.378 9.863 90.523 1.00 32.56 494 ALA B CA 1
ATOM 1682 C C . ALA B 2 78 ? 29.172 8.973 89.317 1.00 33.03 494 ALA B C 1
ATOM 1683 O O . ALA B 2 78 ? 30.131 8.723 88.542 1.00 27.75 494 ALA B O 1
ATOM 1685 N N . ASN B 2 79 ? 27.937 8.465 89.137 1.00 23.46 495 ASN B N 1
ATOM 1686 C CA . ASN B 2 79 ? 27.679 7.633 87.953 1.00 22.63 495 ASN B CA 1
ATOM 1687 C C . ASN B 2 79 ? 27.916 8.376 86.641 1.00 27.54 495 ASN B C 1
ATOM 1688 O O . ASN B 2 79 ? 28.407 7.763 85.695 1.00 27.69 495 ASN B O 1
ATOM 1693 N N . LEU B 2 80 ? 27.511 9.660 86.573 1.00 23.72 496 LEU B N 1
ATOM 1694 C CA . LEU B 2 80 ? 27.733 10.447 85.355 1.00 28.22 496 LEU B CA 1
ATOM 1695 C C . LEU B 2 80 ? 29.194 10.374 84.863 1.00 28.81 496 LEU B C 1
ATOM 1696 O O . LEU B 2 80 ? 29.425 10.409 83.655 1.00 29.33 496 LEU B O 1
ATOM 1701 N N . GLU B 2 81 ? 30.139 10.286 85.807 1.00 29.66 497 GLU B N 1
ATOM 1702 C CA . GLU B 2 81 ? 31.589 10.335 85.500 1.00 35.15 497 GLU B CA 1
ATOM 1703 C C . GLU B 2 81 ? 32.206 8.953 85.284 1.00 35.11 497 GLU B C 1
ATOM 1704 O O . GLU B 2 81 ? 33.416 8.821 85.091 1.00 31.84 497 GLU B O 1
ATOM 1710 N N . LYS B 2 82 ? 31.381 7.922 85.332 1.00 32.32 498 LYS B N 1
ATOM 1711 C CA . LYS B 2 82 ? 31.877 6.571 85.110 1.00 32.42 498 LYS B CA 1
ATOM 1712 C C . LYS B 2 82 ? 31.787 6.159 83.643 1.00 28.20 498 LYS B C 1
ATOM 1713 O O . LYS B 2 82 ? 30.854 6.538 82.958 1.00 26.87 498 LYS B O 1
ATOM 1719 N N . TYR B 2 83 ? 32.760 5.378 83.143 1.00 28.94 499 TYR B N 1
ATOM 1720 C CA . TYR B 2 83 ? 32.563 4.760 81.846 1.00 29.44 499 TYR B CA 1
ATOM 1721 C C . TYR B 2 83 ? 31.371 3.810 81.867 1.00 27.59 499 TYR B C 1
ATOM 1722 O O . TYR B 2 83 ? 31.164 3.149 82.854 1.00 30.67 499 TYR B O 1
ATOM 1731 N N . LEU B 2 84 ? 30.648 3.705 80.751 1.00 25.76 500 LEU B N 1
ATOM 1732 C CA . LEU B 2 84 ? 29.445 2.901 80.683 1.00 27.61 500 LEU B CA 1
ATOM 1733 C C . LEU B 2 84 ? 29.709 1.468 81.131 1.00 27.87 500 LEU B C 1
ATOM 1734 O O . LEU B 2 84 ? 28.918 0.896 81.912 1.00 28.63 500 LEU B O 1
ATOM 1739 N N . SER B 2 85 ? 30.836 0.901 80.700 1.00 27.39 501 SER B N 1
ATOM 1740 C CA . SER B 2 85 ? 31.160 -0.505 81.049 1.00 30.93 501 SER B CA 1
ATOM 1741 C C . SER B 2 85 ? 31.565 -0.632 82.507 1.00 29.85 501 SER B C 1
ATOM 1742 O O . SER B 2 85 ? 31.721 -1.734 82.983 1.00 30.87 501 SER B O 1
ATOM 1745 N N . GLU B 2 86 ? 31.741 0.492 83.216 1.00 29.77 502 GLU B N 1
ATOM 1746 C CA . GLU B 2 86 ? 32.115 0.401 84.625 1.00 31.63 502 GLU B CA 1
ATOM 1747 C C . GLU B 2 86 ? 31.030 0.938 85.566 1.00 30.43 502 GLU B C 1
ATOM 1748 O O . GLU B 2 86 ? 31.294 1.167 86.742 1.00 33.02 502 GLU B O 1
ATOM 1754 N N . LEU B 2 87 ? 29.838 1.164 85.035 1.00 26.01 503 LEU B N 1
ATOM 1755 C CA . LEU B 2 87 ? 28.723 1.567 85.951 1.00 23.22 503 LEU B CA 1
ATOM 1756 C C . LEU B 2 87 ? 28.396 0.415 86.882 1.00 26.06 503 LEU B C 1
ATOM 1757 O O . LEU B 2 87 ? 28.636 -0.745 86.553 1.00 30.15 503 LEU B O 1
ATOM 1762 N N . PRO B 2 88 ? 27.771 0.718 88.049 1.00 28.40 504 PRO B N 1
ATOM 1763 C CA . PRO B 2 88 ? 27.405 -0.249 89.079 1.00 26.61 504 PRO B CA 1
ATOM 1764 C C . PRO B 2 88 ? 26.578 -1.392 88.502 1.00 30.56 504 PRO B C 1
ATOM 1765 O O . PRO B 2 88 ? 26.708 -2.520 88.951 1.00 33.67 504 PRO B O 1
ATOM 1769 N N . SER B 2 89 ? 25.733 -1.075 87.522 1.00 33.53 505 SER B N 1
ATOM 1770 C CA . SER B 2 89 ? 25.135 -2.065 86.621 1.00 34.13 505 SER B CA 1
ATOM 1771 C C . SER B 2 89 ? 25.721 -1.843 85.187 1.00 34.72 505 SER B C 1
ATOM 1772 O O . SER B 2 89 ? 25.207 -1.031 84.436 1.00 31.98 505 SER B O 1
ATOM 1775 N N . PRO B 2 90 ? 26.807 -2.566 84.825 1.00 31.40 506 PRO B N 1
ATOM 1776 C CA . PRO B 2 90 ? 27.595 -2.248 83.613 1.00 34.79 506 PRO B CA 1
ATOM 1777 C C . PRO B 2 90 ? 26.773 -2.266 82.317 1.00 36.14 506 PRO B C 1
ATOM 1778 O O . PRO B 2 90 ? 25.979 -3.181 82.096 1.00 31.83 506 PRO B O 1
ATOM 1782 N N . ILE B 2 91 ? 26.952 -1.229 81.503 1.00 30.95 507 ILE B N 1
ATOM 1783 C CA . ILE B 2 91 ? 26.339 -1.154 80.199 1.00 25.76 507 ILE B CA 1
ATOM 1784 C C . ILE B 2 91 ? 27.373 -1.699 79.192 1.00 27.73 507 ILE B C 1
ATOM 1785 O O . ILE B 2 91 ? 28.449 -1.115 79.018 1.00 31.63 507 ILE B O 1
ATOM 1790 N N . LEU B 2 92 ? 27.029 -2.822 78.571 1.00 32.57 508 LEU B N 1
ATOM 1791 C CA . LEU B 2 92 ? 27.948 -3.548 77.693 1.00 38.41 508 LEU B CA 1
ATOM 1792 C C . LEU B 2 92 ? 27.279 -3.814 76.350 1.00 36.03 508 LEU B C 1
ATOM 1793 O O . LEU B 2 92 ? 26.103 -3.510 76.122 1.00 31.61 508 LEU B O 1
ATOM 1798 N N . ASN B 2 93 ? 28.049 -4.415 75.452 1.00 36.90 509 ASN B N 1
ATOM 1799 C CA . ASN B 2 93 ? 27.464 -4.790 74.190 1.00 36.50 509 ASN B CA 1
ATOM 1800 C C . ASN B 2 93 ? 26.182 -5.595 74.362 1.00 36.93 509 ASN B C 1
ATOM 1801 O O . ASN B 2 93 ? 26.149 -6.549 75.132 1.00 38.24 509 ASN B O 1
ATOM 1806 N N . GLY B 2 94 ? 25.107 -5.184 73.686 1.00 39.14 510 GLY B N 1
ATOM 1807 C CA . GLY B 2 94 ? 23.804 -5.813 73.892 1.00 38.92 510 GLY B CA 1
ATOM 1808 C C . GLY B 2 94 ? 22.974 -5.435 75.122 1.00 41.73 510 GLY B C 1
ATOM 1809 O O . GLY B 2 94 ? 21.899 -6.001 75.360 1.00 39.01 510 GLY B O 1
ATOM 1810 N N . SER B 2 95 ? 23.456 -4.497 75.932 1.00 36.45 511 SER B N 1
ATOM 1811 C CA . SER B 2 95 ? 22.678 -4.078 77.080 1.00 36.85 511 SER B CA 1
ATOM 1812 C C . SER B 2 95 ? 21.440 -3.392 76.581 1.00 39.02 511 SER B C 1
ATOM 1813 O O . SER B 2 95 ? 21.473 -2.767 75.538 1.00 40.81 511 SER B O 1
ATOM 1816 N N . ILE B 2 96 ? 20.343 -3.525 77.322 1.00 33.98 512 ILE B N 1
ATOM 1817 C CA . ILE B 2 96 ? 19.146 -2.808 76.982 1.00 37.27 512 ILE B CA 1
ATOM 1818 C C . ILE B 2 96 ? 18.871 -1.799 78.081 1.00 34.34 512 ILE B C 1
ATOM 1819 O O . ILE B 2 96 ? 18.715 -2.159 79.243 1.00 38.93 512 ILE B O 1
ATOM 1824 N N . LEU B 2 97 ? 18.827 -0.525 77.716 1.00 36.23 513 LEU B N 1
ATOM 1825 C CA . LEU B 2 97 ? 18.441 0.527 78.679 1.00 34.32 513 LEU B CA 1
ATOM 1826 C C . LEU B 2 97 ? 16.991 0.924 78.507 1.00 35.02 513 LEU B C 1
ATOM 1827 O O . LEU B 2 97 ? 16.476 0.902 77.378 1.00 38.42 513 LEU B O 1
ATOM 1832 N N . THR B 2 98 ? 16.348 1.346 79.601 1.00 28.41 514 THR B N 1
ATOM 1833 C CA . THR B 2 98 ? 15.031 1.945 79.521 1.00 29.23 514 THR B CA 1
ATOM 1834 C C . THR B 2 98 ? 15.124 3.401 80.010 1.00 32.60 514 THR B C 1
ATOM 1835 O O . THR B 2 98 ? 15.736 3.692 81.045 1.00 29.51 514 THR B O 1
ATOM 1839 N N . VAL B 2 99 ? 14.563 4.311 79.238 1.00 30.12 515 VAL B N 1
ATOM 1840 C CA . VAL B 2 99 ? 14.651 5.735 79.554 1.00 28.99 515 VAL B CA 1
ATOM 1841 C C . VAL B 2 99 ? 13.255 6.313 79.562 1.00 36.67 515 VAL B C 1
ATOM 1842 O O . VAL B 2 99 ? 12.519 6.187 78.561 1.00 37.77 515 VAL B O 1
ATOM 1846 N N . GLU B 2 100 ? 12.886 6.899 80.703 1.00 31.39 516 GLU B N 1
ATOM 1847 C CA . GLU B 2 100 ? 11.584 7.527 80.919 1.00 33.33 516 GLU B CA 1
ATOM 1848 C C . GLU B 2 100 ? 11.833 8.944 81.419 1.00 39.95 516 GLU B C 1
ATOM 1849 O O . GLU B 2 100 ? 12.918 9.230 81.915 1.00 38.13 516 GLU B O 1
ATOM 1855 N N . ASP B 2 101 ? 10.869 9.841 81.229 1.00 36.97 517 ASP B N 1
ATOM 1856 C CA . ASP B 2 101 ? 11.017 11.211 81.684 1.00 34.63 517 ASP B CA 1
ATOM 1857 C C . ASP B 2 101 ? 10.034 11.475 82.795 1.00 32.36 517 ASP B C 1
ATOM 1858 O O . ASP B 2 101 ? 8.935 10.928 82.801 1.00 34.17 517 ASP B O 1
ATOM 1863 N N . LEU B 2 102 ? 10.427 12.305 83.752 1.00 31.32 518 LEU B N 1
ATOM 1864 C CA . LEU B 2 102 ? 9.572 12.550 84.901 1.00 34.46 518 LEU B CA 1
ATOM 1865 C C . LEU B 2 102 ? 8.321 13.276 84.454 1.00 47.98 518 LEU B C 1
ATOM 1866 O O . LEU B 2 102 ? 7.232 12.937 84.899 1.00 54.92 518 LEU B O 1
ATOM 1871 N N . GLN B 2 103 ? 8.448 14.251 83.557 1.00 48.26 519 GLN B N 1
ATOM 1872 C CA . GLN B 2 103 ? 7.273 15.055 83.222 1.00 57.76 519 GLN B CA 1
ATOM 1873 C C . GLN B 2 103 ? 6.621 14.696 81.885 1.00 56.17 519 GLN B C 1
ATOM 1874 O O . GLN B 2 103 ? 5.392 14.588 81.802 1.00 57.54 519 GLN B O 1
ATOM 1880 N N . GLN B 2 104 ? 7.403 14.493 80.856 1.00 48.49 520 GLN B N 1
ATOM 1881 C CA . GLN B 2 104 ? 6.849 14.203 79.549 1.00 54.06 520 GLN B CA 1
ATOM 1882 C C . GLN B 2 104 ? 6.492 12.760 79.375 1.00 54.31 520 GLN B C 1
ATOM 1883 O O . GLN B 2 104 ? 7.020 11.918 80.028 1.00 49.31 520 GLN B O 1
ATOM 1889 N N . GLU B 2 105 ? 5.577 12.467 78.470 1.00 58.20 521 GLU B N 1
ATOM 1890 C CA . GLU B 2 105 ? 5.157 11.054 78.393 1.00 64.24 521 GLU B CA 1
ATOM 1891 C C . GLU B 2 105 ? 6.176 10.120 77.700 1.00 66.50 521 GLU B C 1
ATOM 1892 O O . GLU B 2 105 ? 5.973 8.894 77.639 1.00 70.54 521 GLU B O 1
ATOM 1898 N N . LEU B 2 106 ? 7.270 10.702 77.215 1.00 62.35 522 LEU B N 1
ATOM 1899 C CA . LEU B 2 106 ? 8.291 9.987 76.443 1.00 58.78 522 LEU B CA 1
ATOM 1900 C C . LEU B 2 106 ? 8.864 8.786 77.181 1.00 54.48 522 LEU B C 1
ATOM 1901 O O . LEU B 2 106 ? 9.226 8.873 78.356 1.00 48.08 522 LEU B O 1
ATOM 1906 N N . SER B 2 107 ? 8.946 7.664 76.484 1.00 50.61 523 SER B N 1
ATOM 1907 C CA . SER B 2 107 ? 9.590 6.494 77.045 1.00 49.01 523 SER B CA 1
ATOM 1908 C C . SER B 2 107 ? 10.255 5.661 75.949 1.00 55.09 523 SER B C 1
ATOM 1909 O O . SER B 2 107 ? 9.636 5.389 74.924 1.00 58.28 523 SER B O 1
ATOM 1912 N N . CYS B 2 108 ? 11.504 5.245 76.176 1.00 43.03 524 CYS B N 1
ATOM 1913 C CA . CYS B 2 108 ? 12.311 4.607 75.153 1.00 42.86 524 CYS B CA 1
ATOM 1914 C C . CYS B 2 108 ? 13.093 3.410 75.676 1.00 45.38 524 CYS B C 1
ATOM 1915 O O . CYS B 2 108 ? 13.537 3.408 76.830 1.00 42.21 524 CYS B O 1
ATOM 1918 N N . LYS B 2 109 ? 13.231 2.385 74.831 1.00 35.93 525 LYS B N 1
ATOM 1919 C CA . LYS B 2 109 ? 14.206 1.347 75.060 1.00 34.76 525 LYS B CA 1
ATOM 1920 C C . LYS B 2 109 ? 15.332 1.544 74.074 1.00 41.28 525 LYS B C 1
ATOM 1921 O O . LYS B 2 109 ? 15.078 1.815 72.905 1.00 39.77 525 LYS B O 1
ATOM 1927 N N . ILE B 2 110 ? 16.563 1.432 74.571 1.00 34.06 526 ILE B N 1
ATOM 1928 C CA . ILE B 2 110 ? 17.764 1.609 73.798 1.00 36.74 526 ILE B CA 1
ATOM 1929 C C . ILE B 2 110 ? 18.648 0.370 73.854 1.00 40.43 526 ILE B C 1
ATOM 1930 O O . ILE B 2 110 ? 19.071 -0.056 74.940 1.00 32.93 526 ILE B O 1
ATOM 1935 N N . ASN B 2 111 ? 18.938 -0.182 72.671 1.00 38.43 527 ASN B N 1
ATOM 1936 C CA . ASN B 2 111 ? 19.845 -1.314 72.536 1.00 42.73 527 ASN B CA 1
ATOM 1937 C C . ASN B 2 111 ? 21.250 -0.827 72.282 1.00 42.52 527 ASN B C 1
ATOM 1938 O O . ASN B 2 111 ? 21.508 -0.131 71.297 1.00 39.50 527 ASN B O 1
ATOM 1943 N N . VAL B 2 112 ? 22.163 -1.208 73.164 1.00 38.75 528 VAL B N 1
ATOM 1944 C CA . VAL B 2 112 ? 23.516 -0.705 73.111 1.00 34.60 528 VAL B CA 1
ATOM 1945 C C . VAL B 2 112 ? 24.367 -1.694 72.298 1.00 41.66 528 VAL B C 1
ATOM 1946 O O . VAL B 2 112 ? 24.384 -2.891 72.578 1.00 41.91 528 VAL B O 1
ATOM 1950 N N . LYS B 2 113 ? 25.037 -1.201 71.270 1.00 38.50 529 LYS B N 1
ATOM 1951 C CA . LYS B 2 113 ? 25.971 -2.051 70.508 1.00 40.09 529 LYS B CA 1
ATOM 1952 C C . LYS B 2 113 ? 27.355 -1.461 70.641 1.00 37.60 529 LYS B C 1
ATOM 1953 O O . LYS B 2 113 ? 27.577 -0.299 70.299 1.00 38.83 529 LYS B O 1
ATOM 1959 N N . HIS B 2 114 ? 28.275 -2.233 71.198 1.00 35.35 530 HIS B N 1
ATOM 1960 C CA . HIS B 2 114 ? 29.625 -1.744 71.327 1.00 40.34 530 HIS B CA 1
ATOM 1961 C C . HIS B 2 114 ? 30.345 -1.579 69.965 1.00 46.53 530 HIS B C 1
ATOM 1962 O O . HIS B 2 114 ? 30.321 -2.474 69.115 1.00 46.31 530 HIS B O 1
ATOM 1969 N N . ARG B 2 115 ? 30.989 -0.428 69.794 1.00 44.47 531 ARG B N 1
ATOM 1970 C CA . ARG B 2 115 ? 31.773 -0.098 68.610 1.00 49.98 531 ARG B CA 1
ATOM 1971 C C . ARG B 2 115 ? 33.070 0.581 69.043 1.00 51.88 531 ARG B C 1
ATOM 1972 O O . ARG B 2 115 ? 33.054 1.512 69.853 1.00 47.96 531 ARG B O 1
ATOM 1980 N N . GLU B 2 116 ? 34.197 0.112 68.507 1.00 46.58 532 GLU B N 1
ATOM 1981 C CA . GLU B 2 116 ? 35.502 0.588 68.951 1.00 45.43 532 GLU B CA 1
ATOM 1982 C C . GLU B 2 116 ? 35.820 1.991 68.510 1.00 47.06 532 GLU B C 1
ATOM 1983 O O . GLU B 2 116 ? 36.283 2.801 69.296 1.00 50.43 532 GLU B O 1
ATOM 1989 N N . GLU B 2 117 ? 35.560 2.272 67.243 1.00 50.72 533 GLU B N 1
ATOM 1990 C CA . GLU B 2 117 ? 36.076 3.475 66.592 1.00 50.55 533 GLU B CA 1
ATOM 1991 C C . GLU B 2 117 ? 35.008 4.136 65.761 1.00 45.98 533 GLU B C 1
ATOM 1992 O O . GLU B 2 117 ? 34.151 3.459 65.181 1.00 45.26 533 GLU B O 1
ATOM 1998 N N . PHE B 2 118 ? 35.076 5.464 65.729 1.00 44.60 534 PHE B N 1
ATOM 1999 C CA . PHE B 2 118 ? 34.152 6.306 65.001 1.00 45.80 534 PHE B CA 1
ATOM 2000 C C . PHE B 2 118 ? 34.865 7.316 64.107 1.00 49.84 534 PHE B C 1
ATOM 2001 O O . PHE B 2 118 ? 35.920 7.845 64.460 1.00 47.61 534 PHE B O 1
ATOM 2009 N N . ASP B 2 119 ? 34.242 7.631 62.979 1.00 55.79 535 ASP B N 1
ATOM 2010 C CA . ASP B 2 119 ? 34.787 8.620 62.062 1.00 59.94 535 ASP B CA 1
ATOM 2011 C C . ASP B 2 119 ? 34.826 10.004 62.666 1.00 64.45 535 ASP B C 1
ATOM 2012 O O . ASP B 2 119 ? 33.787 10.586 62.987 1.00 62.22 535 ASP B O 1
ATOM 2017 N N . GLU B 2 120 ? 36.038 10.529 62.763 1.00 70.81 536 GLU B N 1
ATOM 2018 C CA . GLU B 2 120 ? 36.329 11.810 63.391 1.00 77.79 536 GLU B CA 1
ATOM 2019 C C . GLU B 2 120 ? 35.518 13.030 62.854 1.00 80.49 536 GLU B C 1
ATOM 2020 O O . GLU B 2 120 ? 35.183 13.874 63.668 1.00 80.51 536 GLU B O 1
ATOM 2026 N N . GLU B 2 121 ? 35.154 13.113 61.559 1.00 80.84 537 GLU B N 1
ATOM 2027 C CA . GLU B 2 121 ? 34.257 14.208 61.094 1.00 83.94 537 GLU B CA 1
ATOM 2028 C C . GLU B 2 121 ? 32.821 13.819 60.701 1.00 77.76 537 GLU B C 1
ATOM 2029 O O . GLU B 2 121 ? 31.939 14.684 60.688 1.00 76.54 537 GLU B O 1
ATOM 2035 N N . LYS B 2 122 ? 32.572 12.558 60.359 1.00 73.45 538 LYS B N 1
ATOM 2036 C CA . LYS B 2 122 ? 31.201 12.117 60.094 1.00 71.00 538 LYS B CA 1
ATOM 2037 C C . LYS B 2 122 ? 30.451 11.654 61.379 1.00 68.18 538 LYS B C 1
ATOM 2038 O O . LYS B 2 122 ? 29.230 11.773 61.475 1.00 65.57 538 LYS B O 1
ATOM 2044 N N . GLU B 2 123 ? 31.185 11.151 62.368 1.00 63.30 539 GLU B N 1
ATOM 2045 C CA . GLU B 2 123 ? 30.581 10.729 63.632 1.00 61.09 539 GLU B CA 1
ATOM 2046 C C . GLU B 2 123 ? 31.267 11.442 64.809 1.00 57.90 539 GLU B C 1
ATOM 2047 O O . GLU B 2 123 ? 31.806 10.790 65.706 1.00 53.06 539 GLU B O 1
ATOM 2053 N N . PRO B 2 124 ? 31.254 12.792 64.799 1.00 61.57 540 PRO B N 1
ATOM 2054 C CA . PRO B 2 124 ? 32.080 13.613 65.696 1.00 63.80 540 PRO B CA 1
ATOM 2055 C C . PRO B 2 124 ? 31.667 13.527 67.156 1.00 63.72 540 PRO B C 1
ATOM 2056 O O . PRO B 2 124 ? 32.459 13.845 68.039 1.00 62.88 540 PRO B O 1
ATOM 2060 N N . GLU B 2 125 ? 30.439 13.095 67.408 1.00 61.99 541 GLU B N 1
ATOM 2061 C CA . GLU B 2 125 ? 30.009 12.892 68.789 1.00 61.27 541 GLU B CA 1
ATOM 2062 C C . GLU B 2 125 ? 30.463 11.548 69.383 1.00 57.07 541 GLU B C 1
ATOM 2063 O O . GLU B 2 125 ? 30.233 11.275 70.563 1.00 57.90 541 GLU B O 1
ATOM 2069 N N . GLY B 2 126 ? 31.121 10.706 68.589 1.00 51.37 542 GLY B N 1
ATOM 2070 C CA . GLY B 2 126 ? 31.658 9.466 69.130 1.00 44.98 542 GLY B CA 1
ATOM 2071 C C . GLY B 2 126 ? 30.627 8.391 69.418 1.00 39.84 542 GLY B C 1
ATOM 2072 O O . GLY B 2 126 ? 30.868 7.467 70.185 1.00 44.66 542 GLY B O 1
ATOM 2073 N N . MET B 2 127 ? 29.478 8.498 68.776 1.00 36.18 543 MET B N 1
ATOM 2074 C CA . MET B 2 127 ? 28.410 7.532 68.921 1.00 36.41 543 MET B CA 1
ATOM 2075 C C . MET B 2 127 ? 27.382 7.775 67.828 1.00 43.35 543 MET B C 1
ATOM 2076 O O . MET B 2 127 ? 27.378 8.836 67.199 1.00 48.59 543 MET B O 1
ATOM 2081 N N . VAL B 2 128 ? 26.506 6.803 67.604 1.00 44.44 544 VAL B N 1
ATOM 2082 C CA . VAL B 2 128 ? 25.527 6.880 66.535 1.00 46.67 544 VAL B CA 1
ATOM 2083 C C . VAL B 2 128 ? 24.192 6.283 66.970 1.00 43.55 544 VAL B C 1
ATOM 2084 O O . VAL B 2 128 ? 24.123 5.117 67.357 1.00 42.10 544 VAL B O 1
ATOM 2088 N N . LEU B 2 129 ? 23.125 7.078 66.881 1.00 43.40 545 LEU B N 1
ATOM 2089 C CA . LEU B 2 129 ? 21.801 6.610 67.263 1.00 42.05 545 LEU B CA 1
ATOM 2090 C C . LEU B 2 129 ? 20.976 6.214 66.042 1.00 50.30 545 LEU B C 1
ATOM 2091 O O . LEU B 2 129 ? 20.673 7.069 65.215 1.00 49.42 545 LEU B O 1
ATOM 2096 N N . SER B 2 130 ? 20.589 4.939 65.942 1.00 48.83 546 SER B N 1
ATOM 2097 C CA . SER B 2 130 ? 19.763 4.466 64.826 1.00 55.52 546 SER B CA 1
ATOM 2098 C C . SER B 2 130 ? 18.323 4.231 65.242 1.00 57.12 546 SER B C 1
ATOM 2099 O O . SER B 2 130 ? 18.055 3.809 66.362 1.00 54.72 546 SER B O 1
ATOM 2102 N N . GLY B 2 131 ? 17.398 4.457 64.319 1.00 56.71 547 GLY B N 1
ATOM 2103 C CA . GLY B 2 131 ? 16.007 4.120 64.558 1.00 58.12 547 GLY B CA 1
ATOM 2104 C C . GLY B 2 131 ? 15.215 5.301 65.083 1.00 63.59 547 GLY B C 1
ATOM 2105 O O . GLY B 2 131 ? 14.059 5.169 65.473 1.00 65.16 547 GLY B O 1
ATOM 2106 N N . TRP B 2 132 ? 15.836 6.471 65.090 1.00 68.51 548 TRP B N 1
ATOM 2107 C CA . TRP B 2 132 ? 15.179 7.621 65.671 1.00 72.31 548 TRP B CA 1
ATOM 2108 C C . TRP B 2 132 ? 14.870 8.689 64.620 1.00 77.78 548 TRP B C 1
ATOM 2109 O O . TRP B 2 132 ? 15.673 8.973 63.722 1.00 79.18 548 TRP B O 1
ATOM 2120 N N . THR B 2 133 ? 13.673 9.257 64.762 1.00 80.80 549 THR B N 1
ATOM 2121 C CA . THR B 2 133 ? 13.080 10.197 63.816 1.00 81.95 549 THR B CA 1
ATOM 2122 C C . THR B 2 133 ? 13.591 11.629 63.985 1.00 79.05 549 THR B C 1
ATOM 2123 O O . THR B 2 133 ? 13.199 12.325 64.922 1.00 77.49 549 THR B O 1
#

Radius of gyration: 22.27 Å; Cα contacts (8 Å, |Δi|>4): 512; chains: 2; bounding box: 44×34×70 Å

GO terms:
  GO:0005515 protein binding (F, IPI)
  GO:0019900 kinase binding (F, IPI)
  GO:0005634 nucleus (C, IDA)
  GO:0016925 protein sumoylation (P, IDA)
  GO:0019789 SUMO transferase activity (F, IDA)
  GO:0005829 cytosol (C, HDA)
  GO:0009737 response to abscisic acid (P, IMP)
  GO:0009793 embryo development ending in seed dormancy (P, IMP)
  GO:0032183 SUMO binding (F, IPI)

CATH classification: 3.10.110.10

Sequence (266 aa):
GIARGRLAEERKSWRKNHPHGFVAKPETGQDGTVNLMVWHCTIPGKAGTDWEGGFFPLTMHFSEDYPSKPPKCKFPQGFFHPNVYPSGTVCLSILNEDYGWRPAITVKQILVGIQDLLDTPNPADPAQTTDGYHLFCQDPVEYKKRVKLQSKQYPAPLVLEINTRKSKLRDLVDRIVKTKLGMNLPLIMHGNSLLYEVGDDLDDIMVANYNANLEKYLSELPSPILNGSILTVEDLQQELSCKINVKHREEFDEEKEPEGMVLSGWT